Protein AF-A0A9E1IMD6-F1 (afdb_monomer)

pLDDT: mean 90.72, std 8.58, range [38.94, 98.5]

Sequence (283 aa):
MTMRHQCLLCGGSCDGVHVNLLNPDEKAQIKRLGKRLKVRRPVLNNALRQEHGRCVFLQPDNKCIIHSRLGVEAKPMVCHQYPLIGVQVNGERRWGIDPGCYATFETWRSGPSLEPPPSAFGLVRQLDDETKRLETMVLHLLRQPDMSMAKLVHGLTNTKLDEFCGSIKSRLGDFPLAEILGRPVSGKLLGRILEPLVHLLQSTNPLPTVLTLDPLLDAFALHATTNMIRLVLAPHLPPPHVALLMCMGTTMAAAIHDDPAQSGRLLSAWSRVVRLPVRRPHR

Radius of gyration: 19.16 Å; Cα contacts (8 Å, |Δi|>4): 416; chains: 1; bounding box: 49×42×49 Å

Solvent-accessible surface area (backbone atoms only — not comparable to full-atom values): 15982 Å² total; per-residue (Å²): 134,86,48,26,50,50,89,74,64,76,28,54,64,47,39,37,53,87,47,66,51,92,46,73,66,52,51,51,49,47,48,52,50,15,64,76,69,71,37,78,72,44,62,47,96,63,18,54,25,64,55,89,32,26,34,66,52,49,42,98,88,33,35,40,51,49,42,77,74,62,34,72,85,62,46,50,68,70,67,65,39,57,51,54,44,26,26,26,50,75,82,43,84,39,72,44,57,47,43,47,29,47,42,38,70,81,10,48,83,75,27,54,79,62,79,82,56,84,80,37,50,77,42,76,46,78,69,55,72,67,52,49,53,42,39,52,53,51,55,54,56,71,64,41,84,90,60,40,58,50,56,50,44,26,77,75,68,78,40,55,49,39,63,49,46,68,44,44,54,75,73,45,60,82,52,60,57,68,62,54,47,67,38,70,60,41,15,74,65,49,36,63,59,43,43,65,55,53,52,51,59,72,44,88,68,78,66,72,55,79,76,85,73,56,69,68,44,36,55,46,49,53,52,36,40,50,33,41,51,72,60,51,59,34,77,92,49,59,43,62,57,52,46,50,52,47,46,50,38,47,54,53,21,54,75,75,29,92,50,53,68,59,18,34,32,36,31,8,50,41,55,49,56,69,40,54,79,80,75,73,76,88,126

Mean predicted aligned error: 4.48 Å

Foldseek 3Di:
DFFFFDDPQQLQCQALDKQAADDPVLVVLQVVVCVVQVQPPLDDPRIGDDDLRGRSQQDPNSGRVQCVPVNPVSHRPSVVCPQWAWEQEVNDIDIHGQLLRLRCLVMRPPGDGDDHDPVRHPHYHYDDPVLVVLLVQLLVQLPDPPDWLQSSCCSLPVDGLLVLQQCLLVVCLPPVVVVVLPDSSLGPVLNVLCVLVVVVSPDPDRQPSDDDADPSLRVSLSRNLNCCSRSVLQVVDRSSVSSSQSSSLLSSLVSRDVDSSSSSSSSSSSSVVSNDDDDDPPD

Secondary structure (DSSP, 8-state):
---B------SGGGBS---B--SHHHHHHHHHHHHHHT-SS-EETTEE-EETTEETTB-TTS-BHHHHHH-GGGS-HHHHHTTEEEEEETTEEEEEE-TT-TTHHHHTTTSPB----GGGG-EEE---HHHHHHHHHHHHHHTSTT--HHHHHHHHHS--HHHHHHHHH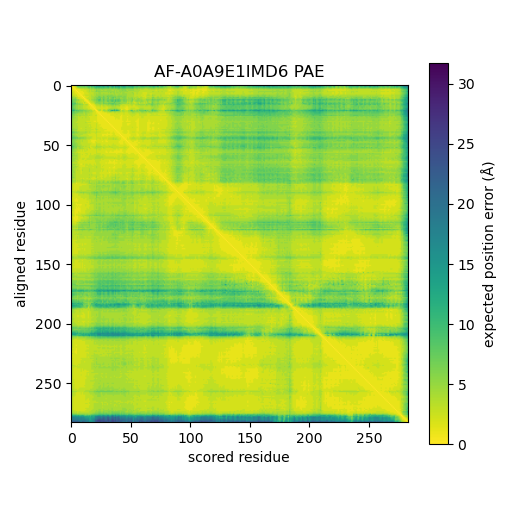HHHTT--HHHHHHSTTS-HHHHHHHHHHHHHHHSSSPPPSS-PPPHHHHHHHHHHHHHHHHTTSSTTS-HHHHHHHHHHHHHHHHHH-SSHHHHHHHHHHHHHHTTS-------

Structure (mmCIF, N/CA/C/O backbone):
data_AF-A0A9E1IMD6-F1
#
_entry.id   AF-A0A9E1IMD6-F1
#
loop_
_atom_site.group_PDB
_atom_site.id
_atom_site.type_symbol
_atom_site.label_atom_id
_atom_site.label_alt_id
_atom_site.label_comp_id
_atom_site.label_asym_id
_atom_site.label_entity_id
_atom_site.label_seq_id
_atom_site.pdbx_PDB_ins_code
_atom_site.Cartn_x
_atom_site.Cartn_y
_atom_site.Cartn_z
_atom_site.occupancy
_atom_site.B_iso_or_equiv
_atom_site.auth_seq_id
_atom_site.auth_comp_id
_atom_site.auth_asym_id
_atom_site.auth_atom_id
_atom_site.pdbx_PDB_model_num
ATOM 1 N N . MET A 1 1 ? -2.866 17.557 -5.985 1.00 64.12 1 MET A N 1
ATOM 2 C CA . MET A 1 1 ? -3.514 16.278 -6.342 1.00 64.12 1 MET A CA 1
ATOM 3 C C . MET A 1 1 ? -4.503 15.954 -5.242 1.00 64.12 1 MET A C 1
ATOM 5 O O . MET A 1 1 ? -4.093 15.899 -4.089 1.00 64.12 1 MET A O 1
ATOM 9 N N . THR A 1 2 ? -5.782 15.836 -5.576 1.00 83.50 2 THR A N 1
ATOM 10 C CA . THR A 1 2 ? -6.832 15.461 -4.623 1.00 83.50 2 THR A CA 1
ATOM 11 C C . THR A 1 2 ? -6.727 13.969 -4.330 1.00 83.50 2 THR A C 1
ATOM 13 O O . THR A 1 2 ? -6.689 13.173 -5.268 1.00 83.50 2 THR A O 1
ATOM 16 N N . MET A 1 3 ? -6.655 13.581 -3.059 1.00 91.56 3 MET A N 1
ATOM 17 C CA . MET A 1 3 ? -6.632 12.168 -2.676 1.00 91.56 3 MET A CA 1
ATOM 18 C C . MET A 1 3 ? -8.058 11.668 -2.513 1.00 91.56 3 MET A C 1
ATOM 20 O O . MET A 1 3 ? -8.872 12.315 -1.857 1.00 91.56 3 MET A O 1
ATOM 24 N N . ARG A 1 4 ? -8.356 10.512 -3.101 1.00 94.25 4 ARG A N 1
ATOM 25 C CA . ARG A 1 4 ? -9.693 9.923 -3.090 1.00 94.25 4 ARG A CA 1
ATOM 26 C C . ARG A 1 4 ? -9.638 8.507 -2.559 1.00 94.25 4 ARG A C 1
ATOM 28 O O . ARG A 1 4 ? -8.720 7.765 -2.900 1.00 94.25 4 ARG A O 1
ATOM 35 N N . HIS A 1 5 ? -10.598 8.137 -1.720 1.00 94.50 5 HIS A N 1
ATOM 36 C CA . HIS A 1 5 ? -10.708 6.766 -1.232 1.00 94.50 5 HIS A CA 1
ATOM 37 C C . HIS A 1 5 ? -12.068 6.493 -0.587 1.00 94.50 5 HIS A C 1
ATOM 39 O O . HIS A 1 5 ? -12.634 7.359 0.074 1.00 94.50 5 HIS A O 1
ATOM 45 N N . GLN A 1 6 ? -12.549 5.254 -0.705 1.00 92.50 6 GLN A N 1
ATOM 46 C CA . GLN A 1 6 ? -13.704 4.752 0.035 1.00 92.50 6 GLN A CA 1
ATOM 47 C C . GLN A 1 6 ? -13.415 3.355 0.593 1.00 92.50 6 GLN A C 1
ATOM 49 O O . GLN A 1 6 ? -12.898 2.480 -0.100 1.00 92.50 6 GLN A O 1
ATOM 54 N N . CYS A 1 7 ? -13.793 3.109 1.847 1.00 91.50 7 CYS A N 1
ATOM 55 C CA . CYS A 1 7 ? -13.706 1.767 2.412 1.00 91.50 7 CYS A CA 1
ATOM 56 C C . CYS A 1 7 ? -14.791 0.865 1.803 1.00 91.50 7 CYS A C 1
ATOM 58 O O . CYS A 1 7 ? -15.970 1.042 2.095 1.00 91.50 7 CYS A O 1
ATOM 60 N N . LEU A 1 8 ? -14.387 -0.153 1.039 1.00 91.94 8 LEU A N 1
ATOM 61 C CA . LEU A 1 8 ? -15.296 -1.113 0.389 1.00 91.94 8 LEU A CA 1
ATOM 62 C C . LEU A 1 8 ? -15.620 -2.357 1.238 1.00 91.94 8 LEU A C 1
ATOM 64 O O . LEU A 1 8 ? -16.070 -3.372 0.718 1.00 91.94 8 LEU A O 1
ATOM 68 N N . LEU A 1 9 ? -15.342 -2.324 2.548 1.00 91.00 9 LEU A N 1
ATOM 69 C CA . LEU A 1 9 ? -15.580 -3.454 3.464 1.00 91.00 9 LEU A CA 1
ATOM 70 C C . LEU A 1 9 ? -14.881 -4.774 3.043 1.00 91.00 9 LEU A C 1
ATOM 72 O O . LEU A 1 9 ? -15.297 -5.858 3.436 1.00 91.00 9 LEU A O 1
ATOM 76 N N . CYS A 1 10 ? -13.772 -4.700 2.299 1.00 88.56 10 CYS A N 1
ATOM 77 C CA . CYS A 1 10 ? -13.068 -5.884 1.786 1.00 88.56 10 CYS A CA 1
ATOM 78 C C . CYS A 1 10 ? -12.295 -6.690 2.849 1.00 88.56 10 CYS A C 1
ATOM 80 O O . CYS A 1 10 ? -11.842 -7.799 2.577 1.00 88.56 10 CYS A O 1
ATOM 82 N N . GLY A 1 11 ? -12.079 -6.125 4.042 1.00 84.88 11 GLY A N 1
ATOM 83 C CA . GLY A 1 11 ? -11.384 -6.794 5.148 1.00 84.88 11 GLY A CA 1
ATOM 84 C C . GLY A 1 11 ? -9.861 -6.770 5.109 1.00 84.88 11 GLY A C 1
ATOM 85 O O . GLY A 1 11 ? -9.238 -6.928 6.156 1.00 84.88 11 GLY A O 1
ATOM 86 N N . GLY A 1 12 ? -9.260 -6.514 3.943 1.00 83.25 12 GLY A N 1
ATOM 87 C CA . GLY A 1 12 ? -7.805 -6.514 3.738 1.00 83.25 12 GLY A CA 1
ATOM 88 C C . GLY A 1 12 ? -7.033 -5.641 4.716 1.00 83.25 12 GLY A C 1
ATOM 89 O O . GLY A 1 12 ? -6.074 -6.070 5.350 1.00 83.25 12 GLY A O 1
ATOM 90 N N . SER A 1 13 ? -7.519 -4.421 4.887 1.00 78.50 13 SER A N 1
ATOM 91 C CA . SER A 1 13 ? -6.946 -3.400 5.762 1.00 78.50 13 SER A CA 1
ATOM 92 C C . SER A 1 13 ? -7.096 -3.687 7.254 1.00 78.50 13 SER A C 1
ATOM 94 O O . SER A 1 13 ? -6.438 -3.060 8.076 1.00 78.50 13 SER A O 1
ATOM 96 N N . CYS A 1 14 ? -7.992 -4.605 7.617 1.00 80.31 14 CYS A N 1
ATOM 97 C CA . CYS A 1 14 ? -8.254 -4.991 9.001 1.00 80.31 14 CYS A CA 1
ATOM 98 C C . CYS A 1 14 ? -7.495 -6.265 9.411 1.00 80.31 14 CYS A C 1
ATOM 100 O O . CYS A 1 14 ? -7.582 -6.677 10.571 1.00 80.31 14 CYS A O 1
ATOM 102 N N . ASP A 1 15 ? -6.777 -6.890 8.474 1.00 83.44 15 ASP A N 1
ATOM 103 C CA . ASP A 1 15 ? -5.992 -8.102 8.687 1.00 83.44 15 ASP A CA 1
ATOM 104 C C . ASP A 1 15 ? -4.495 -7.773 8.777 1.00 83.44 15 ASP A C 1
ATOM 106 O O . ASP A 1 15 ? -3.938 -7.122 7.888 1.00 83.44 15 ASP A O 1
ATOM 110 N N . GLY A 1 16 ? -3.841 -8.182 9.867 1.00 76.06 16 GLY A N 1
ATOM 111 C CA . GLY A 1 16 ? -2.417 -7.925 10.109 1.00 76.06 16 GLY A CA 1
ATOM 112 C C . GLY A 1 16 ? -2.057 -6.464 10.419 1.00 76.06 16 GLY A C 1
ATOM 113 O O . GLY A 1 16 ? -0.899 -6.084 10.268 1.00 76.06 16 GLY A O 1
ATOM 114 N N . VAL A 1 17 ? -3.020 -5.618 10.815 1.00 78.88 17 VAL A N 1
ATOM 115 C CA . VAL A 1 17 ? -2.772 -4.204 11.177 1.00 78.88 17 VAL A CA 1
ATOM 116 C C . VAL A 1 17 ? -3.091 -3.954 12.646 1.00 78.88 17 VAL A C 1
ATOM 118 O O . VAL A 1 17 ? -4.209 -4.205 13.104 1.00 78.88 17 VAL A O 1
ATOM 121 N N . HIS A 1 18 ? -2.104 -3.451 13.390 1.00 83.25 18 HIS A N 1
ATOM 122 C CA . HIS A 1 18 ? -2.271 -3.058 14.786 1.00 83.25 18 HIS A CA 1
ATOM 123 C C . HIS A 1 18 ? -2.826 -1.632 14.869 1.00 83.25 18 HIS A C 1
ATOM 125 O O . HIS A 1 18 ? -2.188 -0.687 14.410 1.00 83.25 18 HIS A O 1
ATOM 131 N N . VAL A 1 19 ? -4.025 -1.479 15.432 1.00 85.88 19 VAL A N 1
ATOM 132 C CA . VAL A 1 19 ? -4.737 -0.195 15.485 1.00 85.88 19 VAL A CA 1
ATOM 133 C C . VAL A 1 19 ? -4.663 0.364 16.900 1.00 85.88 19 VAL A C 1
ATOM 135 O O . VAL A 1 19 ? -5.406 -0.076 17.780 1.00 85.88 19 VAL A O 1
ATOM 138 N N . ASN A 1 20 ? -3.777 1.335 17.110 1.00 86.94 20 ASN A N 1
ATOM 139 C CA . ASN A 1 20 ? -3.677 2.074 18.367 1.00 86.94 20 ASN A CA 1
ATOM 140 C C . ASN A 1 20 ? -4.860 3.035 18.506 1.00 86.94 20 ASN A C 1
ATOM 142 O O . ASN A 1 20 ? -5.191 3.747 17.567 1.00 86.94 20 ASN A O 1
ATOM 146 N N . LEU A 1 21 ? -5.494 3.063 19.674 1.00 84.38 21 LEU A N 1
ATOM 147 C CA . LEU A 1 21 ? -6.575 3.996 19.980 1.00 84.38 21 LEU A CA 1
ATOM 148 C C . LEU A 1 21 ? -5.961 5.309 20.459 1.00 84.38 21 LEU A C 1
ATOM 150 O O . LEU A 1 21 ? -5.084 5.304 21.323 1.00 84.38 21 LEU A O 1
ATOM 154 N N . LEU A 1 22 ? -6.415 6.422 19.893 1.00 78.19 22 LEU A N 1
ATOM 155 C CA . LEU A 1 22 ? -5.742 7.711 20.018 1.00 78.19 22 LEU A CA 1
ATOM 156 C C . LEU A 1 22 ? -6.055 8.404 21.344 1.00 78.19 22 LEU A C 1
ATOM 158 O O . LEU A 1 22 ? -5.250 9.196 21.827 1.00 78.19 22 LEU A O 1
ATOM 162 N N . ASN A 1 23 ? -7.223 8.134 21.933 1.00 86.88 23 ASN A N 1
ATOM 163 C CA . ASN A 1 23 ? -7.671 8.817 23.143 1.00 86.88 23 ASN A CA 1
ATOM 164 C C . ASN A 1 23 ? -8.641 7.966 24.002 1.00 86.88 23 ASN A C 1
ATOM 166 O O . ASN A 1 23 ? -9.125 6.909 23.569 1.00 86.88 23 ASN A O 1
ATOM 170 N N . PRO A 1 24 ? -8.926 8.393 25.251 1.00 90.88 24 PRO A N 1
ATOM 171 C CA . PRO A 1 24 ? -9.859 7.700 26.142 1.00 90.88 24 PRO A CA 1
ATOM 172 C C . PRO A 1 24 ? -11.289 7.573 25.598 1.00 90.88 24 PRO A C 1
ATOM 174 O O . PRO A 1 24 ? -11.947 6.563 25.869 1.00 90.88 24 PRO A O 1
ATOM 177 N N . ASP A 1 25 ? -11.756 8.537 24.803 1.00 91.06 25 ASP A N 1
ATOM 178 C CA . ASP A 1 25 ? -13.115 8.545 24.254 1.00 91.06 25 ASP A CA 1
ATOM 179 C C . ASP A 1 25 ? -13.305 7.475 23.180 1.00 91.06 25 ASP A C 1
ATOM 181 O O . ASP A 1 25 ? -14.282 6.722 23.225 1.00 91.06 25 ASP A O 1
ATOM 185 N N . GLU A 1 26 ? -12.335 7.308 22.280 1.00 90.25 26 GLU A N 1
ATOM 186 C CA . GLU A 1 26 ? -12.303 6.201 21.322 1.00 90.25 26 GLU A CA 1
ATOM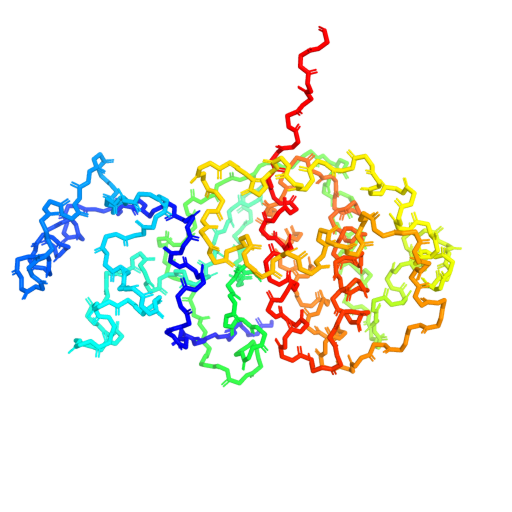 187 C C . GLU A 1 26 ? -12.263 4.854 22.044 1.00 90.25 26 GLU A C 1
ATOM 189 O O . GLU A 1 26 ? -12.976 3.913 21.685 1.00 90.25 26 GLU A O 1
ATOM 194 N N . LYS A 1 27 ? -11.477 4.752 23.122 1.00 93.44 27 LYS A N 1
ATOM 195 C CA . LYS A 1 27 ? -11.435 3.546 23.957 1.00 93.44 27 LYS A CA 1
ATOM 196 C C . LYS A 1 27 ? -12.793 3.251 24.587 1.00 93.44 27 LYS A C 1
ATOM 198 O O . LYS A 1 27 ? -13.211 2.090 24.623 1.00 93.44 27 LYS A O 1
ATOM 203 N N . ALA A 1 28 ? -13.500 4.271 25.064 1.00 94.19 28 ALA A N 1
ATOM 204 C CA . ALA A 1 28 ? -14.851 4.127 25.588 1.00 94.19 28 ALA A CA 1
ATOM 205 C C . ALA A 1 28 ? -15.851 3.736 24.483 1.00 94.19 28 ALA A C 1
ATOM 207 O O . ALA A 1 28 ? -16.649 2.816 24.686 1.00 94.19 28 ALA A O 1
ATOM 208 N N . GLN A 1 29 ? -15.770 4.353 23.299 1.00 94.62 29 GLN A N 1
ATOM 209 C CA . GLN A 1 29 ? -16.586 4.015 22.129 1.00 94.62 29 GLN A CA 1
ATOM 210 C C . GLN A 1 29 ? -16.398 2.551 21.728 1.00 94.62 29 GLN A C 1
ATOM 212 O O . GLN A 1 29 ? -17.380 1.820 21.609 1.00 94.62 29 GLN A O 1
ATOM 217 N N . ILE A 1 30 ? -15.155 2.082 21.607 1.00 95.44 30 ILE A N 1
ATOM 218 C CA . ILE A 1 30 ? -14.858 0.691 21.258 1.00 95.44 30 ILE A CA 1
ATOM 219 C C . ILE A 1 30 ? -15.376 -0.289 22.312 1.00 95.44 30 ILE A C 1
ATOM 221 O O . ILE A 1 30 ? -15.917 -1.337 21.957 1.00 95.44 30 ILE A O 1
ATOM 225 N N . LYS A 1 31 ? -15.277 0.035 23.607 1.00 96.00 31 LYS A N 1
ATOM 226 C CA . LYS A 1 31 ? -15.874 -0.796 24.668 1.00 96.00 31 LYS A CA 1
ATOM 227 C C . LYS A 1 31 ? -17.401 -0.878 24.536 1.00 96.00 31 LYS A C 1
ATOM 229 O O . LYS A 1 31 ? -17.954 -1.972 24.663 1.00 96.00 31 LYS A O 1
ATOM 234 N N . ARG A 1 32 ? -18.080 0.240 24.238 1.00 96.50 32 ARG A N 1
ATOM 235 C CA . ARG A 1 32 ? -19.536 0.269 23.987 1.00 96.50 32 ARG A CA 1
ATOM 236 C C . ARG A 1 32 ? -19.912 -0.565 22.762 1.00 96.50 32 ARG A C 1
ATOM 238 O O . ARG A 1 32 ? -20.826 -1.385 22.845 1.00 96.50 32 ARG A O 1
ATOM 245 N N . LEU A 1 33 ? -19.176 -0.411 21.660 1.00 96.50 33 LEU A N 1
ATOM 246 C CA . LEU A 1 33 ? -19.351 -1.205 20.442 1.00 96.50 33 LEU A CA 1
ATOM 247 C C . LEU A 1 33 ? -19.146 -2.696 20.715 1.00 96.50 33 LEU A C 1
ATOM 249 O O . LEU A 1 33 ? -19.973 -3.505 20.307 1.00 96.50 33 LEU A O 1
ATOM 253 N N . GLY A 1 34 ? -18.111 -3.062 21.473 1.00 96.75 34 GLY A N 1
ATOM 254 C CA . GLY A 1 34 ? -17.875 -4.447 21.872 1.00 96.75 34 GLY A CA 1
ATOM 255 C C . GLY A 1 34 ? -19.031 -5.035 22.677 1.00 96.75 34 GLY A C 1
ATOM 256 O O . GLY A 1 34 ? -19.482 -6.133 22.365 1.00 96.75 34 GLY A O 1
ATOM 257 N N . LYS A 1 35 ? -19.593 -4.288 23.640 1.00 97.31 35 LYS A N 1
ATOM 258 C CA . LYS A 1 35 ? -20.796 -4.715 24.378 1.00 97.31 35 LYS A CA 1
ATOM 259 C C . LYS A 1 35 ? -21.988 -4.921 23.434 1.00 97.31 35 LYS A C 1
ATOM 261 O O . LYS A 1 35 ? -22.621 -5.973 23.486 1.00 97.31 35 LYS A O 1
ATOM 266 N N . ARG A 1 36 ? -22.263 -3.957 22.546 1.00 97.50 36 ARG A N 1
ATOM 267 C CA . ARG A 1 36 ? -23.374 -4.012 21.574 1.00 97.50 36 ARG A CA 1
ATOM 268 C C . ARG A 1 36 ? -23.244 -5.186 20.598 1.00 97.50 36 ARG A C 1
ATOM 270 O O . ARG A 1 36 ? -24.236 -5.821 20.262 1.00 97.50 36 ARG A O 1
ATOM 277 N N . LEU A 1 37 ? -22.023 -5.477 20.158 1.00 97.06 37 LEU A N 1
ATOM 278 C CA . LEU A 1 37 ? -21.717 -6.482 19.137 1.00 97.06 37 LEU A CA 1
ATOM 279 C C . LEU A 1 37 ? -21.295 -7.833 19.731 1.00 97.06 37 LEU A C 1
ATOM 281 O O . LEU A 1 37 ? -20.933 -8.738 18.986 1.00 97.06 37 LEU A O 1
ATOM 285 N N . LYS A 1 38 ? -21.355 -7.976 21.063 1.00 97.19 38 LYS A N 1
ATOM 286 C CA . LYS A 1 38 ? -20.945 -9.175 21.812 1.00 97.19 38 LYS A CA 1
ATOM 287 C C . LYS A 1 38 ? -19.472 -9.573 21.585 1.00 97.19 38 LYS A C 1
ATOM 289 O O . LYS A 1 38 ? -19.113 -10.738 21.726 1.00 97.19 38 LYS A O 1
ATOM 294 N N . VAL A 1 39 ? -18.603 -8.600 21.300 1.00 96.44 39 VAL A N 1
ATOM 295 C CA . VAL A 1 39 ? -17.146 -8.783 21.195 1.00 96.44 39 VAL A CA 1
ATOM 296 C C . VAL A 1 39 ? -16.517 -8.584 22.572 1.00 96.44 39 VAL A C 1
ATOM 298 O O . VAL A 1 39 ? -16.522 -7.484 23.132 1.00 96.44 39 VAL A O 1
ATOM 301 N N . ARG A 1 40 ? -15.967 -9.660 23.143 1.00 96.12 40 ARG A N 1
ATOM 302 C CA . ARG A 1 40 ? -15.354 -9.636 24.480 1.00 96.12 40 ARG A CA 1
ATOM 303 C C . ARG A 1 40 ? -14.011 -8.905 24.458 1.00 96.12 40 ARG A C 1
ATOM 305 O O . ARG A 1 40 ? -13.194 -9.123 23.566 1.00 96.12 40 ARG A O 1
ATOM 312 N N . ARG A 1 41 ? -13.771 -8.071 25.480 1.00 95.31 41 ARG A N 1
ATOM 313 C CA . ARG A 1 41 ? -12.503 -7.347 25.721 1.00 95.31 41 ARG A CA 1
ATOM 314 C C . ARG A 1 41 ? -11.925 -6.715 24.436 1.00 95.31 41 ARG A C 1
ATOM 316 O O . ARG A 1 41 ? -10.809 -7.049 24.061 1.00 95.31 41 ARG A O 1
ATOM 323 N N . PRO A 1 42 ? -12.646 -5.826 23.731 1.00 95.81 42 PRO A N 1
ATOM 324 C CA . PRO A 1 42 ? -12.235 -5.358 22.401 1.00 95.81 42 PRO A CA 1
ATOM 325 C C . PRO A 1 42 ? -10.961 -4.492 22.392 1.00 95.81 42 PRO A C 1
ATOM 327 O O . PRO A 1 42 ? -10.436 -4.183 21.327 1.00 95.81 42 PRO A O 1
ATOM 330 N N . VAL A 1 43 ? -10.461 -4.105 23.569 1.00 95.56 43 VAL A N 1
ATOM 331 C CA . VAL A 1 43 ? -9.264 -3.277 23.750 1.00 95.56 43 VAL A CA 1
ATOM 332 C C . VAL A 1 43 ? -8.233 -4.029 24.585 1.00 95.56 43 VAL A C 1
ATOM 334 O O . VAL A 1 43 ? -8.577 -4.575 25.637 1.00 95.56 43 VAL A O 1
ATOM 337 N N . LEU A 1 44 ? -6.972 -3.988 24.157 1.00 93.81 44 LEU A N 1
ATOM 338 C CA . LEU A 1 44 ? -5.806 -4.475 24.897 1.00 93.81 44 LEU A CA 1
ATOM 339 C C . LEU A 1 44 ? -4.656 -3.473 24.714 1.00 93.81 44 LEU A C 1
ATOM 341 O O . LEU A 1 44 ? -4.405 -3.056 23.593 1.00 93.81 44 LEU A O 1
ATOM 345 N N . ASN A 1 45 ? -3.985 -3.062 25.797 1.00 90.81 45 ASN A N 1
ATOM 346 C CA . ASN A 1 45 ? -2.815 -2.162 25.763 1.00 90.81 45 ASN A CA 1
ATOM 347 C C . ASN A 1 45 ? -3.001 -0.886 24.912 1.00 90.81 45 ASN A C 1
ATOM 349 O O . ASN A 1 45 ? -2.133 -0.519 24.134 1.00 90.81 45 ASN A O 1
ATOM 353 N N . ASN A 1 46 ? -4.150 -0.213 25.056 1.00 89.94 46 ASN A N 1
ATOM 354 C CA . ASN A 1 46 ? -4.526 0.980 24.275 1.00 89.94 46 ASN A CA 1
ATOM 355 C C . ASN A 1 46 ? -4.634 0.761 22.754 1.00 89.94 46 ASN A C 1
ATOM 357 O O . ASN A 1 46 ? -4.661 1.725 22.003 1.00 89.94 46 ASN A O 1
ATOM 361 N N . ALA A 1 47 ? -4.803 -0.479 22.304 1.00 91.50 47 ALA A N 1
ATOM 362 C CA . ALA A 1 47 ? -5.068 -0.820 20.914 1.00 91.50 47 ALA A CA 1
ATOM 363 C C . ALA A 1 47 ? -6.331 -1.676 20.774 1.00 91.50 47 ALA A C 1
ATOM 365 O O . ALA A 1 47 ? -6.809 -2.288 21.741 1.00 91.50 47 ALA A O 1
ATOM 366 N N . LEU A 1 48 ? -6.873 -1.748 19.556 1.00 91.81 48 LEU A N 1
ATOM 367 C CA . LEU A 1 48 ? -7.837 -2.787 19.209 1.00 91.81 48 LEU A CA 1
ATOM 368 C C . LEU A 1 48 ? -7.185 -4.147 19.418 1.00 91.81 48 LEU A C 1
ATOM 370 O O . LEU A 1 48 ? -6.122 -4.442 18.869 1.00 91.81 48 LEU A O 1
ATOM 374 N N . ARG A 1 49 ? -7.841 -4.988 20.217 1.00 93.19 49 ARG A N 1
ATOM 375 C CA . ARG A 1 49 ? -7.362 -6.344 20.449 1.00 93.19 49 ARG A CA 1
ATOM 376 C C . ARG A 1 49 ? -7.356 -7.109 19.125 1.00 93.19 49 ARG A C 1
ATOM 378 O O . ARG A 1 49 ? -8.238 -6.934 18.281 1.00 93.19 49 ARG A O 1
ATOM 385 N N . GLN A 1 50 ? -6.363 -7.973 18.971 1.00 90.31 50 GLN A N 1
ATOM 386 C CA . GLN A 1 50 ? -6.286 -8.915 17.866 1.00 90.31 50 GLN A CA 1
ATOM 387 C C . GLN A 1 50 ? -6.438 -10.353 18.372 1.00 90.31 50 GLN A C 1
ATOM 389 O O . GLN A 1 50 ? -6.059 -10.666 19.501 1.00 90.31 50 GLN A O 1
ATOM 394 N N . GLU A 1 51 ? -6.982 -11.221 17.526 1.00 87.56 51 GLU A N 1
ATOM 395 C CA . GLU A 1 51 ? -6.992 -12.676 17.683 1.00 87.56 51 GLU A CA 1
ATOM 396 C C . GLU A 1 51 ? -6.387 -13.289 16.423 1.00 87.56 51 GLU A C 1
ATOM 398 O O . GLU A 1 51 ? -6.861 -13.031 15.318 1.00 87.56 51 GLU A O 1
ATOM 403 N N . HIS A 1 52 ? -5.314 -14.070 16.575 1.00 83.44 52 HIS A N 1
ATOM 404 C CA . HIS A 1 52 ? -4.610 -14.708 15.453 1.00 83.44 52 HIS A CA 1
ATOM 405 C C . HIS A 1 52 ? -4.233 -13.724 14.322 1.00 83.44 52 HIS A C 1
ATOM 407 O O . HIS A 1 52 ? -4.444 -14.014 13.145 1.00 83.44 52 HIS A O 1
ATOM 413 N N . GLY A 1 53 ? -3.742 -12.531 14.683 1.00 80.25 53 GLY A N 1
ATOM 414 C CA . GLY A 1 53 ? -3.350 -11.478 13.733 1.00 80.25 53 GLY A CA 1
ATOM 415 C C . GLY A 1 53 ? -4.512 -10.680 13.120 1.00 80.25 53 GLY A C 1
ATOM 416 O O . GLY A 1 53 ? -4.279 -9.767 12.331 1.00 80.25 53 GLY A O 1
ATOM 417 N N . ARG A 1 54 ? -5.764 -10.976 13.495 1.00 86.81 54 ARG A N 1
ATOM 418 C CA . ARG A 1 54 ? -6.973 -10.328 12.963 1.00 86.81 54 ARG A CA 1
ATOM 419 C C . ARG A 1 54 ? -7.585 -9.401 13.999 1.00 86.81 54 ARG A C 1
ATOM 421 O O . ARG A 1 54 ? -7.623 -9.736 15.180 1.00 86.81 54 ARG A O 1
ATOM 428 N N . CYS A 1 55 ? -8.114 -8.254 13.575 1.00 90.69 55 CYS A N 1
ATOM 429 C CA . CYS A 1 55 ? -8.919 -7.412 14.460 1.00 90.69 55 CYS A CA 1
ATOM 430 C C . CYS A 1 55 ? -10.109 -8.211 15.026 1.00 90.69 55 CYS A C 1
ATOM 432 O O . CYS A 1 55 ? -10.795 -8.904 14.283 1.00 90.69 55 CYS A O 1
ATOM 434 N N . VAL A 1 56 ? -10.409 -8.071 16.319 1.00 92.75 56 VAL A N 1
ATOM 435 C CA . VAL A 1 56 ? -11.536 -8.765 16.989 1.00 92.75 56 VAL A CA 1
ATOM 436 C C . VAL A 1 56 ? -12.926 -8.401 16.459 1.00 92.75 56 VAL A C 1
ATOM 438 O O . VAL A 1 56 ? -13.908 -9.061 16.787 1.00 92.75 56 VAL A O 1
ATOM 441 N N . PHE A 1 57 ? -13.028 -7.347 15.651 1.00 94.31 57 PHE A N 1
ATOM 442 C CA . PHE A 1 57 ? -14.254 -6.984 14.940 1.00 94.31 57 PHE A CA 1
ATOM 443 C C . PHE A 1 57 ? -14.333 -7.600 13.533 1.00 94.31 57 PHE A C 1
ATOM 445 O O . PHE A 1 57 ? -15.325 -7.388 12.841 1.00 94.31 57 PHE A O 1
ATOM 452 N N . LEU A 1 58 ? -13.317 -8.341 13.084 1.00 92.94 58 LEU A N 1
ATOM 453 C CA . LEU A 1 58 ? -13.287 -8.979 11.770 1.00 92.94 58 LEU A CA 1
ATOM 454 C C . LEU A 1 58 ? -13.986 -10.345 11.820 1.00 92.94 58 LEU A C 1
ATOM 456 O O . LEU A 1 58 ? -13.571 -11.247 12.544 1.00 92.94 58 LEU A O 1
ATOM 460 N N . GLN A 1 59 ? -15.048 -10.506 11.037 1.00 92.75 59 GLN A N 1
ATOM 461 C CA . GLN A 1 59 ? -15.844 -11.732 10.969 1.00 92.75 59 GLN A CA 1
ATOM 462 C C . GLN A 1 59 ? -15.145 -12.824 10.129 1.00 92.75 59 GLN A C 1
ATOM 464 O O . GLN A 1 59 ? -14.158 -12.541 9.438 1.00 92.75 59 GLN A O 1
ATOM 469 N N . PRO A 1 60 ? -15.606 -14.092 10.160 1.00 91.25 60 PRO A N 1
ATOM 470 C CA . PRO A 1 60 ? -15.028 -15.169 9.345 1.00 91.25 60 PRO A CA 1
ATOM 471 C C . PRO A 1 60 ? -14.976 -14.867 7.838 1.00 91.25 60 PRO A C 1
ATOM 473 O O . PRO A 1 60 ? -14.006 -15.232 7.180 1.00 91.25 60 PRO A O 1
ATOM 476 N N . ASP A 1 61 ? -15.945 -14.112 7.319 1.00 91.25 61 ASP A N 1
ATOM 477 C CA . ASP A 1 61 ? -16.013 -13.645 5.925 1.00 91.25 61 ASP A CA 1
ATOM 478 C C . ASP A 1 61 ? -15.096 -12.440 5.617 1.00 91.25 61 ASP A C 1
ATOM 480 O O . ASP A 1 61 ? -15.121 -11.899 4.517 1.00 91.25 61 ASP A O 1
ATOM 484 N N . ASN A 1 62 ? -14.258 -12.027 6.574 1.00 89.31 62 ASN A N 1
ATOM 485 C CA . ASN A 1 62 ? -13.390 -10.847 6.521 1.00 89.31 62 ASN A CA 1
ATOM 486 C C . ASN A 1 62 ? -14.132 -9.503 6.491 1.00 89.31 62 ASN A C 1
ATOM 488 O O . ASN A 1 62 ? -13.511 -8.476 6.246 1.00 89.31 62 ASN A O 1
ATOM 492 N N . LYS A 1 63 ? -15.423 -9.445 6.823 1.00 91.88 63 LYS A N 1
ATOM 493 C CA . LYS A 1 63 ? -16.116 -8.160 6.976 1.00 91.88 63 LYS A CA 1
ATOM 494 C C . LYS A 1 63 ? -15.979 -7.643 8.405 1.00 91.88 63 LYS A C 1
ATOM 496 O O . LYS A 1 63 ? -16.042 -8.394 9.376 1.00 91.88 63 LYS A O 1
ATOM 501 N N . CYS A 1 64 ? -15.758 -6.340 8.557 1.00 92.50 64 CYS A N 1
ATOM 502 C CA . CYS A 1 64 ? -15.768 -5.698 9.870 1.00 92.50 64 CYS A CA 1
ATOM 503 C C . CYS A 1 64 ? -17.210 -5.611 10.381 1.00 92.50 64 CYS A C 1
ATOM 505 O O . CYS A 1 64 ? -18.033 -4.942 9.759 1.00 92.50 64 CYS A O 1
ATOM 507 N N . ILE A 1 65 ? -17.504 -6.228 11.527 1.00 95.31 65 ILE A N 1
ATOM 508 C CA . ILE A 1 65 ? -18.856 -6.309 12.094 1.00 95.31 65 ILE A CA 1
ATOM 509 C C . ILE A 1 65 ? -19.429 -4.940 12.491 1.00 95.31 65 ILE A C 1
ATOM 511 O O . ILE A 1 65 ? -20.643 -4.754 12.475 1.00 95.31 65 ILE A O 1
ATOM 515 N N . ILE A 1 66 ? -18.568 -3.967 12.822 1.00 94.69 66 ILE A N 1
ATOM 516 C CA . ILE A 1 66 ? -18.999 -2.582 13.063 1.00 94.69 66 ILE A CA 1
ATOM 517 C C . ILE A 1 66 ? -19.572 -2.006 11.768 1.00 94.69 66 ILE A C 1
ATOM 519 O O . ILE A 1 66 ? -20.711 -1.560 11.752 1.00 94.69 66 ILE A O 1
ATOM 523 N N . HIS A 1 67 ? -18.815 -2.088 10.673 1.00 92.75 67 HIS A N 1
ATOM 524 C CA . HIS A 1 67 ? -19.242 -1.557 9.381 1.00 92.75 67 HIS A CA 1
ATOM 525 C C . HIS A 1 67 ? -20.456 -2.330 8.842 1.00 92.75 67 HIS A C 1
ATOM 527 O O . HIS A 1 67 ? -21.457 -1.722 8.482 1.00 92.75 67 HIS A O 1
ATOM 533 N N . SER A 1 68 ? -20.405 -3.665 8.838 1.00 94.56 68 SER A N 1
ATOM 534 C CA . SER A 1 68 ? -21.448 -4.493 8.221 1.00 94.56 68 SER A CA 1
ATOM 535 C C . SER A 1 68 ? -22.807 -4.395 8.918 1.00 94.56 68 SER A C 1
ATOM 537 O O . SER A 1 68 ? -23.828 -4.514 8.250 1.00 94.56 68 SER A O 1
ATOM 539 N N . ARG A 1 69 ? -22.843 -4.182 10.244 1.00 95.56 69 ARG A N 1
ATOM 540 C CA . ARG A 1 69 ? -24.102 -4.118 11.011 1.00 95.56 69 ARG A CA 1
ATOM 541 C C . ARG A 1 69 ? -24.537 -2.715 11.407 1.00 95.56 69 ARG A C 1
ATOM 543 O O . ARG A 1 69 ? -25.725 -2.505 11.621 1.00 95.56 69 ARG A O 1
ATOM 550 N N . LEU A 1 70 ? -23.593 -1.798 11.607 1.00 95.19 70 LEU A N 1
ATOM 551 C CA . LEU A 1 70 ? -23.860 -0.468 12.165 1.00 95.19 70 LEU A CA 1
ATOM 552 C C . LEU A 1 70 ? -23.540 0.668 11.181 1.00 95.19 70 LEU A C 1
ATOM 554 O O . LEU A 1 70 ? -23.780 1.824 11.514 1.00 95.19 70 LEU A O 1
ATOM 558 N N . GLY A 1 71 ? -23.018 0.349 9.992 1.00 92.19 71 GLY A N 1
ATOM 559 C CA . GLY A 1 71 ? -22.616 1.324 8.981 1.00 92.19 71 GLY A CA 1
ATOM 560 C C . GLY A 1 71 ? -21.202 1.871 9.190 1.00 92.19 71 GLY A C 1
ATOM 561 O O . GLY A 1 71 ? -20.573 1.673 10.234 1.00 92.19 71 GLY A O 1
ATOM 562 N N . VAL A 1 72 ? -20.682 2.550 8.163 1.00 89.19 72 VAL A N 1
ATOM 563 C CA . VAL A 1 72 ? -19.327 3.125 8.180 1.00 89.19 72 VAL A CA 1
ATOM 564 C C . VAL A 1 72 ? -19.161 4.152 9.302 1.00 89.19 72 VAL A C 1
ATOM 566 O O . VAL A 1 72 ? -18.140 4.116 9.977 1.00 89.19 72 VAL A O 1
ATOM 569 N N . GLU A 1 73 ? -20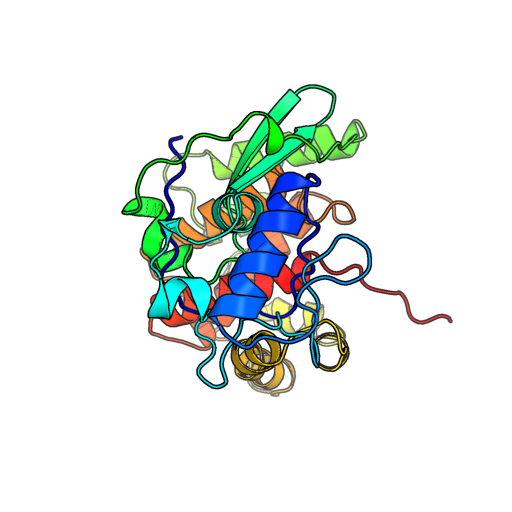.192 4.957 9.577 1.00 90.69 73 GLU A N 1
ATOM 570 C CA . GLU A 1 73 ? -20.198 6.026 10.593 1.00 90.69 73 GLU A CA 1
ATOM 571 C C . GLU A 1 73 ? -20.046 5.529 12.035 1.00 90.69 73 GLU A C 1
ATOM 573 O O . GLU A 1 73 ? -19.680 6.277 12.937 1.00 90.69 73 GLU A O 1
ATOM 578 N N . ALA A 1 74 ? -20.328 4.248 12.286 1.00 92.62 74 ALA A N 1
ATOM 579 C CA . ALA A 1 74 ? -20.165 3.667 13.613 1.00 92.62 74 ALA A CA 1
ATOM 580 C C . ALA A 1 74 ? -18.705 3.311 13.938 1.00 92.62 74 ALA A C 1
ATOM 582 O O . ALA A 1 74 ? -18.406 2.944 15.082 1.00 92.62 74 ALA A O 1
ATOM 583 N N . L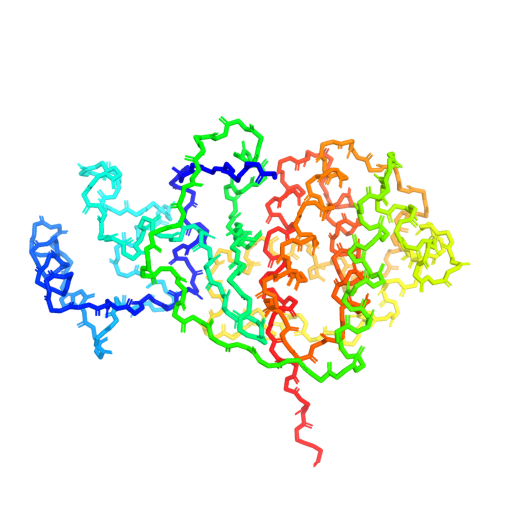YS A 1 75 ? -17.802 3.352 12.950 1.00 90.19 75 LYS A N 1
ATOM 584 C CA . LYS A 1 75 ? -16.387 3.033 13.150 1.00 90.19 75 LYS A CA 1
ATOM 585 C C . LYS A 1 75 ? -15.723 4.106 14.033 1.00 90.19 75 LYS A C 1
ATOM 587 O O . LYS A 1 75 ? -16.123 5.264 14.027 1.00 90.19 75 LYS A O 1
ATOM 592 N N . PRO A 1 76 ? -14.714 3.743 14.845 1.00 87.38 76 PRO A N 1
ATOM 593 C CA . PRO A 1 76 ? -13.937 4.744 15.575 1.00 87.38 76 PRO A CA 1
ATOM 594 C C . PRO A 1 76 ? -13.126 5.605 14.597 1.00 87.38 76 PRO A C 1
ATOM 596 O O . PRO A 1 76 ? -12.785 5.138 13.502 1.00 87.38 76 PRO A O 1
ATOM 599 N N . MET A 1 77 ? -12.762 6.820 15.012 1.00 85.69 77 MET A N 1
ATOM 600 C CA . MET A 1 77 ? -12.031 7.788 14.184 1.00 85.69 77 MET A CA 1
ATOM 601 C C . MET A 1 77 ? -10.749 7.190 13.591 1.00 85.69 77 MET A C 1
ATOM 603 O O . MET A 1 77 ? -10.519 7.313 12.392 1.00 85.69 77 MET A O 1
ATOM 607 N N . VAL A 1 78 ? -9.966 6.439 14.368 1.00 84.31 78 VAL A N 1
ATOM 608 C CA . VAL A 1 78 ? -8.757 5.760 13.871 1.00 84.31 78 VAL A CA 1
ATOM 609 C C . VAL A 1 78 ? -9.035 4.807 12.695 1.00 84.31 78 VAL A C 1
ATOM 611 O O . VAL A 1 78 ? -8.219 4.653 11.787 1.00 84.31 78 VAL A O 1
ATOM 614 N N . CYS A 1 79 ? -10.215 4.184 12.648 1.00 86.44 79 CYS A N 1
ATOM 615 C CA . CYS A 1 79 ? -10.610 3.319 11.538 1.00 86.44 79 CYS A CA 1
ATOM 616 C C . CYS A 1 79 ? -11.208 4.082 10.344 1.00 86.44 79 CYS A C 1
ATOM 618 O O . CYS A 1 79 ? -11.353 3.466 9.283 1.00 86.44 79 CYS A O 1
ATOM 620 N N . HIS A 1 80 ? -11.598 5.350 10.518 1.00 86.00 80 HIS A N 1
ATOM 621 C CA . HIS A 1 80 ? -11.916 6.281 9.426 1.00 86.00 80 HIS A CA 1
ATOM 622 C C . HIS A 1 80 ? -10.655 6.912 8.840 1.00 86.00 80 HIS A C 1
ATOM 624 O O . HIS A 1 80 ? -10.617 7.192 7.647 1.00 86.00 80 HIS A O 1
ATOM 630 N N . GLN A 1 81 ? -9.627 7.111 9.669 1.00 85.12 81 GLN A N 1
ATOM 631 C CA . GLN A 1 81 ? -8.348 7.647 9.226 1.00 85.12 81 GLN A CA 1
ATOM 632 C C . GLN A 1 81 ? -7.681 6.708 8.233 1.00 85.12 81 GLN A C 1
ATOM 634 O O . GLN A 1 81 ? -7.287 7.156 7.174 1.00 85.12 81 GLN A O 1
ATOM 639 N N . TYR A 1 82 ? -7.592 5.407 8.503 1.00 86.19 82 TYR A N 1
ATOM 640 C CA . TYR A 1 82 ? -7.013 4.492 7.519 1.00 86.19 82 TYR A CA 1
ATOM 641 C C . TYR A 1 82 ? -7.868 4.429 6.232 1.00 86.19 82 TYR A C 1
ATOM 643 O O . TYR A 1 82 ? -9.078 4.199 6.336 1.00 86.19 82 TYR A O 1
ATOM 651 N N . PRO A 1 83 ? -7.277 4.526 5.020 1.00 91.12 83 PRO A N 1
ATOM 652 C CA . PRO A 1 83 ? -5.844 4.492 4.676 1.00 91.12 83 PRO A CA 1
ATOM 653 C C . PRO A 1 83 ? -5.148 5.853 4.541 1.00 91.12 83 PRO A C 1
ATOM 655 O O . PRO A 1 83 ? -4.046 5.917 4.009 1.00 91.12 83 PRO A O 1
ATOM 658 N N . LEU A 1 84 ? -5.766 6.948 4.962 1.00 92.94 84 LEU A N 1
ATOM 659 C CA . LEU A 1 84 ? -5.146 8.267 4.979 1.00 92.94 84 LEU A CA 1
ATOM 660 C C . LEU A 1 84 ? -3.982 8.301 5.977 1.00 92.94 84 LEU A C 1
ATOM 662 O O . LEU A 1 84 ? -4.157 8.062 7.171 1.00 92.94 84 LEU A O 1
ATOM 666 N N . ILE A 1 85 ? -2.791 8.622 5.482 1.00 92.19 85 ILE A N 1
ATOM 667 C CA . ILE A 1 85 ? -1.577 8.763 6.286 1.00 92.19 85 ILE A CA 1
ATOM 668 C C . ILE A 1 85 ? -1.116 10.211 6.205 1.00 92.19 85 ILE A C 1
ATOM 670 O O . ILE A 1 85 ? -0.946 10.742 5.106 1.00 92.19 85 ILE A O 1
ATOM 674 N N . GLY A 1 86 ? -0.885 10.832 7.360 1.00 93.94 86 GLY A N 1
ATOM 675 C CA . GLY A 1 86 ? -0.149 12.085 7.484 1.00 93.94 86 GLY A CA 1
ATOM 676 C C . GLY A 1 86 ? 1.241 11.826 8.064 1.00 93.94 86 GLY A C 1
ATOM 677 O O . GLY A 1 86 ? 1.416 11.045 8.999 1.00 93.94 86 GLY A O 1
ATOM 678 N N . VAL A 1 87 ? 2.251 12.487 7.513 1.00 95.00 87 VAL A N 1
ATOM 679 C CA . VAL A 1 87 ? 3.635 12.413 7.980 1.00 95.00 87 VAL A CA 1
ATOM 680 C C . VAL A 1 87 ? 4.269 13.798 7.953 1.00 95.00 87 VAL A C 1
ATOM 682 O O . VAL A 1 87 ? 3.993 14.608 7.072 1.00 95.00 87 VAL A O 1
ATOM 685 N N . GLN A 1 88 ? 5.113 14.080 8.935 1.00 96.88 88 GLN A N 1
ATOM 686 C CA . GLN A 1 88 ? 5.984 15.246 8.967 1.00 96.88 88 GLN A CA 1
ATOM 687 C C . GLN A 1 88 ? 7.387 14.802 8.563 1.00 96.88 88 GLN A C 1
ATOM 689 O O . GLN A 1 88 ? 8.016 14.040 9.296 1.00 96.88 88 GLN A O 1
ATOM 694 N N . VAL A 1 89 ? 7.864 15.241 7.400 1.00 97.12 89 VAL A N 1
ATOM 695 C CA . VAL A 1 89 ? 9.183 14.881 6.862 1.00 97.12 89 VAL A CA 1
ATOM 696 C C . VAL A 1 89 ? 10.052 16.128 6.842 1.00 97.12 89 VAL A C 1
ATOM 698 O O . VAL A 1 89 ? 9.753 17.065 6.111 1.00 97.12 89 VAL A O 1
ATOM 701 N N . ASN A 1 90 ? 11.105 16.167 7.662 1.00 96.25 90 ASN A N 1
ATOM 702 C CA . ASN A 1 90 ? 11.973 17.347 7.807 1.00 96.25 90 ASN A CA 1
ATOM 703 C C . ASN A 1 90 ? 11.182 18.647 8.095 1.00 96.25 90 ASN A C 1
ATOM 705 O O . ASN A 1 90 ? 11.502 19.709 7.571 1.00 96.25 90 ASN A O 1
ATOM 709 N N . GLY A 1 91 ? 10.102 18.554 8.881 1.00 95.00 91 GLY A N 1
ATOM 710 C CA . GLY A 1 91 ? 9.203 19.677 9.194 1.00 95.00 91 GLY A CA 1
ATOM 711 C C . GLY A 1 91 ? 8.094 19.944 8.164 1.00 95.00 91 GLY A C 1
ATOM 712 O O . GLY A 1 91 ? 7.132 20.642 8.477 1.00 95.00 91 GLY A O 1
ATOM 713 N N . GLU A 1 92 ? 8.155 19.350 6.969 1.00 96.50 92 GLU A N 1
ATOM 714 C CA . GLU A 1 92 ? 7.105 19.463 5.952 1.00 96.50 92 GLU A CA 1
ATOM 715 C C . GLU A 1 92 ? 5.948 18.497 6.246 1.00 96.50 92 GLU A C 1
ATOM 717 O O . GLU A 1 92 ? 6.153 17.292 6.410 1.00 96.50 92 GLU A O 1
ATOM 722 N N . ARG A 1 93 ? 4.707 18.995 6.254 1.00 96.12 93 ARG A N 1
ATOM 723 C CA . ARG A 1 93 ? 3.510 18.148 6.348 1.00 96.12 93 ARG A CA 1
ATOM 724 C C . ARG A 1 93 ? 3.166 17.545 4.991 1.00 96.12 93 ARG A C 1
ATOM 726 O O . ARG A 1 93 ? 2.783 18.249 4.061 1.00 96.12 93 ARG A O 1
ATOM 733 N N . ARG A 1 94 ? 3.211 16.219 4.908 1.00 95.81 94 ARG A N 1
ATOM 734 C CA . ARG A 1 94 ? 2.825 15.434 3.734 1.00 95.81 94 ARG A CA 1
ATOM 735 C C . ARG A 1 94 ? 1.712 14.478 4.107 1.00 95.81 94 ARG A C 1
ATOM 737 O O . ARG A 1 94 ? 1.645 13.985 5.227 1.00 95.81 94 ARG A O 1
ATOM 744 N N . TRP A 1 95 ? 0.839 14.197 3.158 1.00 96.12 95 TRP A N 1
ATOM 745 C CA . TRP A 1 95 ? -0.235 13.238 3.355 1.00 96.12 95 TRP A CA 1
ATOM 746 C C . TRP A 1 95 ? -0.624 12.576 2.036 1.00 96.12 95 TRP A C 1
ATOM 748 O O . TRP A 1 95 ? -0.270 13.072 0.955 1.00 96.12 95 TRP A O 1
ATOM 758 N N . GLY A 1 96 ? -1.286 11.427 2.142 1.00 95.50 96 GLY A N 1
ATOM 759 C CA . GLY A 1 96 ? -1.726 10.617 1.012 1.00 95.50 96 GLY A CA 1
ATOM 760 C C . GLY A 1 96 ? -2.396 9.322 1.456 1.00 95.50 96 GLY A C 1
ATOM 761 O O . GLY A 1 96 ? -2.688 9.136 2.638 1.00 95.50 96 GLY A O 1
ATOM 762 N N . ILE A 1 97 ? -2.644 8.433 0.497 1.00 95.19 97 ILE A N 1
ATOM 763 C CA . ILE A 1 97 ? -3.308 7.151 0.737 1.00 95.19 97 ILE A CA 1
ATOM 764 C C . ILE A 1 97 ? -2.275 6.034 0.825 1.00 95.19 97 ILE A C 1
ATOM 766 O O . ILE A 1 97 ? -1.465 5.853 -0.083 1.00 95.19 97 ILE A O 1
ATOM 770 N N . ASP A 1 98 ? -2.345 5.253 1.896 1.00 95.00 98 ASP A N 1
ATOM 771 C CA . ASP A 1 98 ? -1.610 4.008 2.049 1.00 95.00 98 ASP A CA 1
ATOM 772 C C . ASP A 1 98 ? -1.986 3.033 0.904 1.00 95.00 98 ASP A C 1
ATOM 774 O O . ASP A 1 98 ? -3.129 2.556 0.841 1.00 95.00 98 ASP A O 1
ATOM 778 N N . PRO A 1 99 ? -1.043 2.680 0.006 1.00 95.75 99 PRO A N 1
ATOM 779 C CA . PRO A 1 99 ? -1.325 1.783 -1.115 1.00 95.75 99 PRO A CA 1
ATOM 780 C C . PRO A 1 99 ? -1.553 0.329 -0.685 1.00 95.75 99 PRO A C 1
ATOM 782 O O . PRO A 1 99 ? -1.973 -0.492 -1.491 1.00 95.75 99 PRO A O 1
ATOM 785 N N . GLY A 1 100 ? -1.324 0.010 0.589 1.00 94.44 100 GLY A N 1
ATOM 786 C CA . GLY A 1 100 ? -1.537 -1.299 1.196 1.00 94.44 100 GLY A CA 1
ATOM 787 C C . GLY A 1 100 ? -3.002 -1.604 1.486 1.00 94.44 100 GLY A C 1
ATOM 788 O O . GLY A 1 100 ? -3.330 -2.731 1.854 1.00 94.44 100 GLY A O 1
ATOM 789 N N . CYS A 1 101 ? -3.893 -0.626 1.316 1.00 93.88 101 CYS A N 1
ATOM 790 C CA . CYS A 1 101 ? -5.327 -0.851 1.380 1.00 93.88 101 CYS A CA 1
ATOM 791 C C . CYS A 1 101 ? -5.823 -1.498 0.087 1.00 93.88 101 CYS A C 1
ATOM 793 O O . CYS A 1 101 ? -5.684 -0.937 -0.995 1.00 93.88 101 CYS A O 1
ATOM 795 N N . TYR A 1 102 ? -6.463 -2.662 0.203 1.00 93.50 102 TYR A N 1
ATOM 796 C CA . TYR A 1 102 ? -6.887 -3.439 -0.971 1.00 93.50 102 TYR A CA 1
ATOM 797 C C . TYR A 1 102 ? -8.035 -2.783 -1.743 1.00 93.50 102 TYR A C 1
ATOM 799 O O . TYR A 1 102 ? -8.289 -3.148 -2.881 1.00 93.50 102 TYR A O 1
ATOM 807 N N . ALA A 1 103 ? -8.723 -1.813 -1.136 1.00 94.25 103 ALA A N 1
ATOM 808 C CA . ALA A 1 103 ? -9.743 -1.019 -1.810 1.00 94.25 103 ALA A CA 1
ATOM 809 C C . ALA A 1 103 ? -9.162 0.203 -2.548 1.00 94.25 103 ALA A C 1
ATOM 811 O O . ALA A 1 103 ? -9.900 0.884 -3.258 1.00 94.25 103 ALA A O 1
ATOM 812 N N . THR A 1 104 ? -7.869 0.526 -2.396 1.00 95.12 104 THR A N 1
ATOM 813 C CA . THR A 1 104 ? -7.287 1.726 -3.023 1.00 95.12 104 THR A CA 1
ATOM 814 C C . THR A 1 104 ? -7.315 1.631 -4.543 1.00 95.12 104 THR A C 1
ATOM 816 O O . THR A 1 104 ? -7.701 2.609 -5.175 1.00 95.12 104 THR A O 1
ATOM 819 N N . PHE A 1 105 ? -7.011 0.469 -5.131 1.00 96.19 105 PHE A N 1
ATOM 820 C CA . PHE A 1 105 ? -7.087 0.277 -6.585 1.00 96.19 105 PHE A CA 1
ATOM 821 C C . PHE A 1 105 ? -8.466 0.646 -7.161 1.00 96.19 105 PHE A C 1
ATOM 823 O O . PHE A 1 105 ? -8.561 1.321 -8.181 1.00 96.19 105 PHE A O 1
ATOM 830 N N . GLU A 1 106 ? -9.537 0.266 -6.466 1.00 96.06 106 GLU A N 1
ATOM 831 C CA . GLU A 1 106 ? -10.914 0.490 -6.920 1.00 96.06 106 GLU A CA 1
ATOM 832 C C . GLU A 1 106 ? -11.394 1.935 -6.684 1.00 96.06 106 GLU A C 1
ATOM 834 O O . GLU A 1 106 ? -12.363 2.375 -7.297 1.00 96.06 106 GLU A O 1
ATOM 839 N N . THR A 1 107 ? -10.735 2.695 -5.798 1.00 95.81 107 THR A N 1
ATOM 840 C CA . THR A 1 107 ? -11.289 3.959 -5.269 1.00 95.81 107 THR A CA 1
ATOM 841 C C . THR A 1 107 ? -10.395 5.186 -5.426 1.00 95.81 107 THR A C 1
ATOM 843 O O . THR A 1 107 ? -10.874 6.300 -5.224 1.00 95.81 107 THR A O 1
ATOM 846 N N . TRP A 1 108 ? -9.128 5.041 -5.824 1.00 95.44 108 TRP A N 1
ATOM 847 C CA . TRP A 1 108 ? -8.184 6.169 -5.902 1.00 95.44 108 TRP A CA 1
ATOM 848 C C . TRP A 1 108 ? -8.559 7.246 -6.933 1.00 95.44 108 TRP A C 1
ATOM 850 O O . TRP A 1 108 ? -8.094 8.380 -6.824 1.00 95.44 108 TRP A O 1
ATOM 860 N N . ARG A 1 109 ? -9.409 6.917 -7.920 1.00 95.19 109 ARG A N 1
ATOM 861 C CA . ARG A 1 109 ? -9.946 7.871 -8.912 1.00 95.19 109 ARG A CA 1
ATOM 862 C C . ARG A 1 109 ? -11.373 8.322 -8.617 1.00 95.19 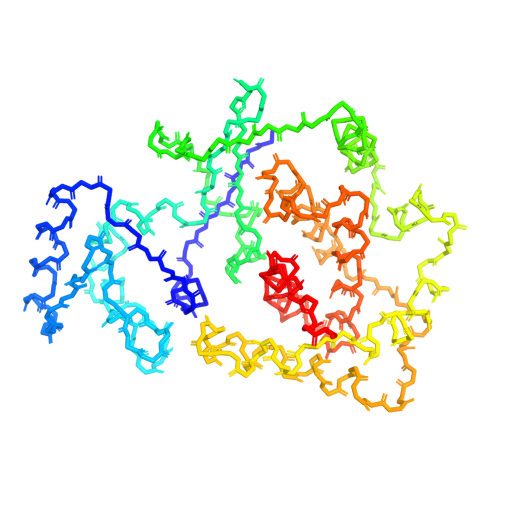109 ARG A C 1
ATOM 864 O O . ARG A 1 109 ? -11.695 9.487 -8.823 1.00 95.19 109 ARG A O 1
ATOM 871 N N . SER A 1 110 ? -12.223 7.402 -8.172 1.00 95.06 110 SER A N 1
ATOM 872 C CA . SER A 1 110 ? -13.681 7.574 -8.085 1.00 95.06 110 SER A CA 1
ATOM 873 C C . SER A 1 110 ? -14.187 7.834 -6.667 1.00 95.06 110 SER A C 1
ATOM 875 O O . SER A 1 110 ? -15.314 8.292 -6.495 1.00 95.06 110 SER A O 1
ATOM 877 N N . GLY A 1 111 ? -13.371 7.559 -5.648 1.00 94.56 111 GLY A N 1
ATOM 878 C CA . GLY A 1 111 ? -13.745 7.749 -4.255 1.00 94.56 111 GLY A CA 1
ATOM 879 C C . GLY A 1 111 ? -14.009 9.219 -3.900 1.00 94.56 111 GLY A C 1
ATOM 880 O O . GLY A 1 111 ? -13.615 10.139 -4.635 1.00 94.56 111 GLY A O 1
ATOM 881 N N . PRO A 1 112 ? -14.650 9.470 -2.746 1.00 93.88 112 PRO A N 1
ATOM 882 C CA . PRO A 1 112 ? -14.777 10.816 -2.213 1.00 93.88 112 PRO A CA 1
ATOM 883 C C . PRO A 1 112 ? -13.393 11.403 -1.930 1.00 93.88 112 PRO A C 1
ATOM 885 O O . PRO A 1 112 ? -12.457 10.678 -1.581 1.00 93.88 112 PRO A O 1
ATOM 888 N N . SER A 1 113 ? -13.275 12.722 -2.087 1.00 93.25 113 SER A N 1
ATOM 889 C CA . SER A 1 113 ? -12.082 13.451 -1.660 1.00 93.25 113 SER A CA 1
ATOM 890 C C . SER A 1 113 ? -11.910 13.302 -0.156 1.00 93.25 113 SER A C 1
ATOM 892 O O . SER A 1 113 ? -12.878 13.448 0.590 1.00 93.25 113 SER A O 1
ATOM 894 N N . LEU A 1 114 ? -10.687 13.032 0.281 1.00 90.44 114 LEU A N 1
ATOM 895 C CA . LEU A 1 114 ? -10.337 12.983 1.692 1.00 90.44 114 LEU A CA 1
ATOM 896 C C . LEU A 1 114 ? -9.474 14.183 2.057 1.00 90.44 114 LEU A C 1
ATOM 898 O O . LEU A 1 114 ? -8.557 14.529 1.318 1.00 90.44 114 LEU A O 1
ATOM 902 N N . GLU A 1 115 ? -9.732 14.750 3.230 1.00 89.19 115 GLU A N 1
ATOM 903 C CA . GLU A 1 115 ? -8.887 15.763 3.857 1.00 89.19 115 GLU A CA 1
ATOM 904 C C . GLU A 1 115 ? -8.266 15.179 5.132 1.00 89.19 115 GLU A C 1
ATOM 906 O O . GLU A 1 115 ? -8.962 14.502 5.900 1.00 89.19 115 GLU A O 1
ATOM 911 N N . PRO A 1 116 ? -6.963 15.390 5.382 1.00 88.38 116 PRO A N 1
ATOM 912 C CA . PRO A 1 116 ? -6.318 14.874 6.578 1.00 88.38 116 PRO A CA 1
ATOM 913 C C . PRO A 1 116 ? -6.809 15.627 7.819 1.00 88.38 116 PRO A C 1
ATOM 915 O O . PRO A 1 116 ? -6.630 16.845 7.904 1.00 88.38 116 PRO A O 1
ATOM 918 N N . PRO A 1 117 ? -7.369 14.937 8.832 1.00 85.69 117 PRO A N 1
ATOM 919 C CA . PRO A 1 117 ? -7.604 15.583 10.113 1.00 85.69 117 PRO A CA 1
ATOM 920 C C . PRO A 1 117 ? -6.256 15.976 10.746 1.00 85.69 117 PRO A C 1
ATOM 922 O O . PRO A 1 117 ? -5.242 15.325 10.477 1.00 85.69 117 PRO A O 1
ATOM 925 N N . PRO A 1 118 ? -6.207 16.972 11.652 1.00 83.69 118 PRO A N 1
ATOM 926 C CA . PRO A 1 118 ? -4.966 17.352 12.338 1.00 83.69 118 PRO A CA 1
ATOM 927 C C . PRO A 1 118 ? -4.251 16.175 13.020 1.00 83.69 118 PRO A C 1
ATOM 929 O O . PRO A 1 118 ? -3.024 16.108 13.036 1.00 83.69 118 PRO A O 1
ATOM 932 N N . SER A 1 119 ? -5.019 15.202 13.519 1.00 81.56 119 SER A N 1
ATOM 933 C CA . SER A 1 119 ? -4.518 13.979 14.150 1.00 81.56 119 SER A CA 1
ATOM 934 C C . SER A 1 119 ? -3.829 12.999 13.191 1.00 81.56 119 SER A C 1
ATOM 936 O O . SER A 1 119 ? -3.165 12.078 13.660 1.00 81.56 119 SER A O 1
ATOM 938 N N . ALA A 1 120 ? -3.929 13.187 11.870 1.00 85.31 120 ALA A N 1
ATOM 939 C CA . ALA A 1 120 ? -3.271 12.324 10.891 1.00 85.31 120 ALA A CA 1
ATOM 940 C C . ALA A 1 120 ? -1.741 12.490 10.866 1.00 85.31 120 ALA A C 1
ATOM 942 O O . ALA A 1 120 ? -1.050 11.579 10.427 1.00 85.31 120 ALA A O 1
ATOM 943 N N . PHE A 1 121 ? -1.193 13.615 11.345 1.00 88.50 121 PHE A N 1
ATOM 944 C CA . PHE A 1 121 ? 0.233 13.970 11.227 1.00 88.50 121 PHE A CA 1
ATOM 945 C C . PHE A 1 121 ? 1.100 13.542 12.424 1.00 88.50 121 PHE A C 1
ATOM 947 O O . PHE A 1 121 ? 2.090 14.202 12.749 1.00 88.50 121 PHE A O 1
ATOM 954 N N . GLY A 1 122 ? 0.737 12.442 13.090 1.00 83.56 122 GLY A N 1
ATOM 955 C CA . GLY A 1 122 ? 1.486 11.913 14.236 1.00 83.56 122 GLY A CA 1
ATOM 956 C C . GLY A 1 122 ? 2.822 11.253 13.870 1.00 83.56 122 GLY A C 1
ATOM 957 O O . GLY A 1 122 ? 3.675 11.073 14.736 1.00 83.56 122 GLY A O 1
ATOM 958 N N . LEU A 1 123 ? 3.026 10.890 12.599 1.00 87.75 123 LEU A N 1
ATOM 959 C CA . LEU A 1 123 ? 4.266 10.271 12.141 1.00 87.75 123 LEU A CA 1
ATOM 960 C C . LEU A 1 123 ? 5.315 11.340 11.824 1.00 87.75 123 LEU A C 1
ATOM 962 O O . LEU A 1 123 ? 5.083 12.186 10.968 1.00 87.75 123 LEU A O 1
ATOM 966 N N . VAL A 1 124 ? 6.486 11.272 12.457 1.00 94.56 124 VAL A N 1
ATOM 967 C CA . VAL A 1 124 ? 7.626 12.153 12.156 1.00 94.56 124 VAL A CA 1
ATOM 968 C C . VAL A 1 124 ? 8.754 11.340 11.521 1.00 94.56 124 VAL A C 1
ATOM 970 O O . VAL A 1 124 ? 9.043 10.208 11.931 1.00 94.56 124 VAL A O 1
ATOM 973 N N . ARG A 1 125 ? 9.375 11.907 10.487 1.00 95.06 125 ARG A N 1
ATOM 974 C CA . ARG A 1 125 ? 10.506 11.342 9.750 1.00 95.06 125 ARG A CA 1
ATOM 975 C C . ARG A 1 125 ? 11.556 12.417 9.508 1.00 95.06 125 ARG A C 1
ATOM 977 O O . ARG A 1 125 ? 11.235 13.564 9.207 1.00 95.06 125 ARG A O 1
ATOM 984 N N . GLN A 1 126 ? 12.809 12.008 9.626 1.00 96.62 126 GLN A N 1
ATOM 985 C CA . GLN A 1 126 ? 13.966 12.792 9.224 1.00 96.62 126 GLN A CA 1
ATOM 986 C C . GLN A 1 126 ? 14.664 12.015 8.120 1.00 96.62 126 GLN A C 1
ATOM 988 O O . GLN A 1 126 ? 14.863 10.808 8.255 1.00 96.62 126 GLN A O 1
ATOM 993 N N . LEU A 1 127 ? 14.967 12.696 7.026 1.00 97.00 127 LEU A N 1
ATOM 994 C CA . LEU A 1 127 ? 15.747 12.146 5.927 1.00 97.00 127 LEU A CA 1
ATOM 995 C C . LEU A 1 127 ? 17.101 12.842 5.932 1.00 97.00 127 LEU A C 1
ATOM 997 O O . LEU A 1 127 ? 17.161 14.057 6.130 1.00 97.00 127 LEU A O 1
ATOM 1001 N N . ASP A 1 128 ? 18.170 12.093 5.697 1.00 97.56 128 ASP A N 1
ATOM 1002 C CA . ASP A 1 128 ? 19.468 12.682 5.379 1.00 97.56 128 ASP A CA 1
ATOM 1003 C C . ASP A 1 128 ? 19.454 13.337 3.984 1.00 97.56 128 ASP A C 1
ATOM 1005 O O . ASP A 1 128 ? 18.502 13.205 3.206 1.00 97.56 128 ASP A O 1
ATOM 1009 N N . ASP A 1 129 ? 20.497 14.106 3.677 1.00 98.06 129 ASP A N 1
ATOM 1010 C CA . ASP A 1 129 ? 20.556 14.891 2.441 1.00 98.06 129 ASP A CA 1
ATOM 1011 C C . ASP A 1 129 ? 20.642 14.016 1.186 1.00 98.06 129 ASP A C 1
ATOM 1013 O O . ASP A 1 129 ? 20.058 14.353 0.152 1.00 98.06 129 ASP A O 1
ATOM 1017 N N . GLU A 1 130 ? 21.291 12.853 1.279 1.00 98.00 130 GLU A N 1
ATOM 1018 C CA . GLU A 1 130 ? 21.328 11.892 0.180 1.00 98.00 130 GLU A CA 1
ATOM 1019 C C . GLU A 1 130 ? 19.931 11.337 -0.119 1.00 98.00 130 GLU A C 1
ATOM 1021 O O . GLU A 1 130 ? 19.489 11.351 -1.271 1.00 98.00 130 GLU A O 1
ATOM 1026 N N . THR A 1 131 ? 19.197 10.918 0.909 1.00 97.81 131 THR A N 1
ATOM 1027 C CA . THR A 1 131 ? 17.839 10.391 0.785 1.00 97.81 131 THR A CA 1
ATOM 1028 C C . THR A 1 131 ? 16.888 11.455 0.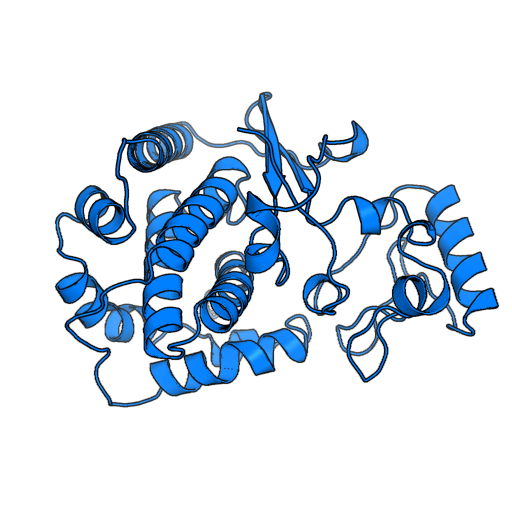249 1.00 97.81 131 THR A C 1
ATOM 1030 O O . THR A 1 131 ? 16.092 11.150 -0.638 1.00 97.81 131 THR A O 1
ATOM 1033 N N . LYS A 1 132 ? 17.000 12.718 0.693 1.00 97.94 132 LYS A N 1
ATOM 1034 C CA . LYS A 1 132 ? 16.229 13.846 0.127 1.00 97.94 132 LYS A CA 1
ATOM 1035 C C . LYS A 1 132 ? 16.513 14.046 -1.362 1.00 97.94 132 LYS A C 1
ATOM 1037 O O . LYS A 1 132 ? 15.581 14.235 -2.148 1.00 97.94 132 LYS A O 1
ATOM 1042 N N . ARG A 1 133 ? 17.790 14.004 -1.763 1.00 98.44 133 ARG A N 1
ATOM 1043 C CA . ARG A 1 133 ? 18.202 14.135 -3.170 1.00 98.44 133 ARG A CA 1
ATOM 1044 C C . ARG A 1 133 ? 17.606 13.010 -4.016 1.00 98.44 133 ARG A C 1
ATOM 1046 O O . ARG A 1 133 ? 17.006 13.278 -5.055 1.00 98.44 133 ARG A O 1
ATOM 1053 N N . LEU A 1 134 ? 17.727 11.766 -3.552 1.00 98.38 134 LEU A N 1
ATOM 1054 C CA . LEU A 1 134 ? 17.172 10.597 -4.232 1.00 98.38 134 LEU A CA 1
ATOM 1055 C C . LEU A 1 134 ? 15.637 10.637 -4.291 1.00 98.38 134 LEU A C 1
ATOM 1057 O O . LEU A 1 134 ? 15.061 10.316 -5.327 1.00 98.38 134 LEU A O 1
ATOM 1061 N N . GLU A 1 135 ? 14.968 11.070 -3.220 1.00 98.25 135 GLU A N 1
ATOM 1062 C CA . GLU A 1 135 ? 13.513 11.264 -3.195 1.00 98.25 135 GLU A CA 1
ATOM 1063 C C . GLU A 1 135 ? 13.086 12.276 -4.263 1.00 98.25 135 GLU A C 1
ATOM 1065 O O . GLU A 1 135 ? 12.203 11.991 -5.072 1.00 98.25 135 GLU A O 1
ATOM 1070 N N . THR A 1 136 ? 13.757 13.430 -4.308 1.00 98.38 136 THR A N 1
ATOM 1071 C CA . THR A 1 136 ? 13.482 14.506 -5.271 1.00 98.38 136 THR A CA 1
ATOM 1072 C C . THR A 1 136 ? 13.637 14.015 -6.706 1.00 98.38 136 THR A C 1
ATOM 1074 O O . THR A 1 136 ? 12.752 14.247 -7.527 1.00 98.38 136 THR A O 1
ATOM 1077 N N . MET A 1 137 ? 14.720 13.288 -6.997 1.00 98.44 137 MET A N 1
ATOM 1078 C CA . MET A 1 137 ? 14.970 12.695 -8.311 1.00 98.44 137 MET A CA 1
ATOM 1079 C C . MET A 1 137 ? 13.831 11.755 -8.732 1.00 98.44 137 MET A C 1
ATOM 1081 O O . MET A 1 137 ? 13.264 11.915 -9.812 1.00 98.44 137 MET A O 1
ATOM 1085 N N . VAL A 1 138 ? 13.453 10.797 -7.879 1.00 98.38 138 VAL A N 1
ATOM 1086 C CA . VAL A 1 138 ? 12.416 9.812 -8.227 1.00 98.38 138 VAL A CA 1
ATOM 1087 C C . VAL A 1 138 ? 11.041 10.471 -8.348 1.00 98.38 138 VAL A C 1
ATOM 1089 O O . VAL A 1 138 ? 10.301 10.186 -9.288 1.00 98.38 138 VAL A O 1
ATOM 1092 N N . LEU A 1 139 ? 10.693 11.390 -7.443 1.00 98.12 139 LEU A N 1
ATOM 1093 C CA . LEU A 1 139 ? 9.430 12.129 -7.521 1.00 98.12 139 LEU A CA 1
ATOM 1094 C C . LEU A 1 139 ? 9.371 13.055 -8.743 1.00 98.12 139 LEU A C 1
ATOM 1096 O O . LEU A 1 139 ? 8.282 13.286 -9.263 1.00 98.12 139 LEU A O 1
ATOM 1100 N N . HIS A 1 140 ? 10.505 13.580 -9.212 1.00 97.94 140 HIS A N 1
ATOM 1101 C CA . HIS A 1 140 ? 10.570 14.344 -10.457 1.00 97.94 140 HIS A CA 1
ATOM 1102 C C . HIS A 1 140 ? 10.300 13.459 -11.680 1.00 97.94 140 HIS A C 1
ATOM 1104 O O . HIS A 1 140 ? 9.521 13.854 -12.548 1.00 97.94 140 HIS A O 1
ATOM 1110 N N . LEU A 1 141 ? 10.872 12.250 -11.724 1.00 97.88 141 LEU A N 1
ATOM 1111 C CA . LEU A 1 141 ? 10.575 11.265 -12.771 1.00 97.88 141 LEU A CA 1
ATOM 1112 C C . LEU A 1 141 ? 9.086 10.887 -12.769 1.00 97.88 141 LEU A C 1
ATOM 1114 O O . LEU A 1 141 ? 8.421 10.986 -13.793 1.00 97.88 141 LEU A O 1
ATOM 1118 N N . LEU A 1 142 ? 8.526 10.542 -11.607 1.00 97.75 142 LEU A N 1
ATOM 1119 C CA . LEU A 1 142 ? 7.118 10.139 -11.468 1.00 97.75 142 LEU A CA 1
ATOM 1120 C C . LEU A 1 142 ? 6.104 11.217 -11.896 1.00 97.75 142 LEU A C 1
ATOM 1122 O O . LEU A 1 142 ? 4.942 10.895 -12.129 1.00 97.75 142 LEU A O 1
ATOM 1126 N N . ARG A 1 143 ? 6.516 12.489 -11.976 1.00 96.88 143 ARG A N 1
ATOM 1127 C CA . ARG A 1 143 ? 5.662 13.621 -12.375 1.00 96.88 143 ARG A CA 1
ATOM 1128 C C . ARG A 1 143 ? 5.751 13.974 -13.857 1.00 96.88 143 ARG A C 1
ATOM 1130 O O . ARG A 1 143 ? 5.034 14.881 -14.277 1.00 96.88 143 ARG A O 1
ATOM 1137 N N . GLN A 1 144 ? 6.622 13.323 -14.628 1.00 97.69 144 GLN A N 1
ATOM 1138 C CA . GLN A 1 144 ? 6.722 13.619 -16.054 1.00 97.69 144 GLN A CA 1
ATOM 1139 C C . GLN A 1 144 ? 5.403 13.282 -16.771 1.00 97.69 144 GLN A C 1
ATOM 1141 O O . GLN A 1 144 ? 4.743 12.302 -16.408 1.00 97.69 144 GLN A O 1
ATOM 1146 N N . PRO A 1 145 ? 5.020 14.060 -17.797 1.00 96.19 145 PRO A N 1
ATOM 1147 C CA . PRO A 1 145 ? 3.914 13.704 -18.676 1.00 96.19 145 PRO A CA 1
ATOM 1148 C C . PRO A 1 145 ? 4.117 12.313 -19.285 1.00 96.19 145 PRO A C 1
ATOM 1150 O O . PRO A 1 145 ? 5.244 11.906 -19.575 1.00 96.19 145 PRO A O 1
ATOM 1153 N N . ASP A 1 146 ? 3.021 11.577 -19.461 1.00 95.88 146 ASP A N 1
ATOM 1154 C CA . ASP A 1 146 ? 3.014 10.234 -20.054 1.00 95.88 146 ASP A CA 1
ATOM 1155 C C . ASP A 1 146 ? 3.961 9.235 -19.370 1.00 95.88 146 ASP A C 1
ATOM 1157 O O . ASP A 1 146 ? 4.451 8.298 -20.012 1.00 95.88 146 ASP A O 1
ATOM 1161 N N . MET A 1 147 ? 4.277 9.448 -18.088 1.00 97.69 147 MET A N 1
ATOM 1162 C CA . MET A 1 147 ? 5.059 8.497 -17.308 1.00 97.69 147 MET A CA 1
ATOM 1163 C C . MET A 1 147 ? 4.323 7.153 -17.241 1.00 97.69 147 MET A C 1
ATOM 1165 O O . MET A 1 147 ? 3.105 7.111 -17.089 1.00 97.69 147 MET A O 1
ATOM 1169 N N . SER A 1 148 ? 5.087 6.069 -17.347 1.00 97.62 148 SER A N 1
ATOM 1170 C CA . SER A 1 148 ? 4.641 4.680 -17.214 1.00 97.62 148 SER A CA 1
ATOM 1171 C C . SER A 1 148 ? 5.638 3.910 -16.357 1.00 97.62 148 SER A C 1
ATOM 1173 O O . SER A 1 148 ? 6.782 4.346 -16.186 1.00 97.62 148 SER A O 1
ATOM 1175 N N . MET A 1 149 ? 5.265 2.739 -15.849 1.00 96.56 149 MET A N 1
ATOM 1176 C CA . MET A 1 149 ? 6.201 1.898 -15.099 1.00 96.56 149 MET A CA 1
ATOM 1177 C C . MET A 1 149 ? 7.401 1.477 -15.959 1.00 96.56 149 MET A C 1
ATOM 1179 O O . MET A 1 149 ? 8.524 1.419 -15.459 1.00 96.56 149 MET A O 1
ATOM 1183 N N . ALA A 1 150 ? 7.203 1.274 -17.267 1.00 95.81 150 ALA A N 1
ATOM 1184 C CA . ALA A 1 150 ? 8.292 0.993 -18.203 1.00 95.81 150 ALA A CA 1
ATOM 1185 C C . ALA A 1 150 ? 9.292 2.160 -18.296 1.00 95.81 150 ALA A C 1
ATOM 1187 O O . ALA A 1 150 ? 10.502 1.955 -18.175 1.00 95.81 150 ALA A O 1
ATOM 1188 N N . LYS A 1 151 ? 8.794 3.396 -18.454 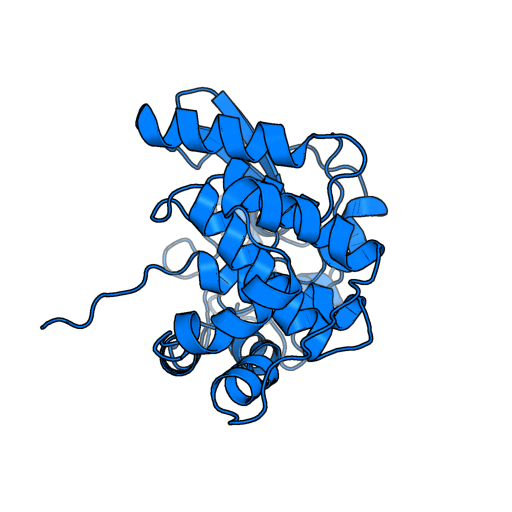1.00 97.06 151 LYS A N 1
ATOM 1189 C CA . LYS A 1 151 ? 9.638 4.602 -18.481 1.00 97.06 151 LYS A CA 1
ATOM 1190 C C . LYS A 1 151 ? 10.338 4.835 -17.142 1.00 97.06 151 LYS A C 1
ATOM 1192 O O . LYS A 1 151 ? 11.492 5.254 -17.133 1.00 97.06 151 LYS A O 1
ATOM 1197 N N . LEU A 1 152 ? 9.678 4.525 -16.024 1.00 97.44 152 LEU A N 1
ATOM 1198 C CA . LEU A 1 152 ? 10.271 4.627 -14.691 1.00 97.44 152 LEU A CA 1
ATOM 1199 C C . LEU A 1 152 ? 11.437 3.646 -14.512 1.00 97.44 152 LEU A C 1
ATOM 1201 O O . LEU A 1 152 ? 12.501 4.054 -14.051 1.00 97.44 152 LEU A O 1
ATOM 1205 N N . VAL A 1 153 ? 11.271 2.377 -14.903 1.00 96.50 153 VAL A N 1
ATOM 1206 C CA . VAL A 1 153 ? 12.362 1.385 -14.882 1.00 96.50 153 VAL A CA 1
ATOM 1207 C C . VAL A 1 153 ? 13.536 1.870 -15.723 1.00 96.50 153 VAL A C 1
ATOM 1209 O O . VAL A 1 153 ? 14.665 1.897 -15.228 1.00 96.50 153 VAL A O 1
ATOM 1212 N N . HIS A 1 154 ? 13.271 2.317 -16.951 1.00 96.44 154 HIS A N 1
ATOM 1213 C CA . HIS A 1 154 ? 14.313 2.826 -17.835 1.00 96.44 154 HIS A CA 1
ATOM 1214 C C . HIS A 1 154 ? 15.039 4.034 -17.232 1.00 96.44 154 HIS A C 1
ATOM 1216 O O . HIS A 1 154 ? 16.263 4.030 -17.152 1.00 96.44 154 HIS A O 1
ATOM 1222 N N . GLY A 1 155 ? 14.308 5.016 -16.701 1.00 96.94 155 GLY A N 1
ATOM 1223 C CA . GLY A 1 155 ? 14.899 6.198 -16.070 1.00 96.94 155 GLY A CA 1
ATOM 1224 C C . GLY A 1 155 ? 15.749 5.899 -14.829 1.00 96.94 155 GLY A C 1
ATOM 1225 O O . GLY A 1 155 ? 16.668 6.654 -14.530 1.00 96.94 155 GLY A O 1
ATOM 1226 N N . LEU A 1 156 ? 15.473 4.805 -14.110 1.00 96.38 156 LEU A N 1
ATOM 1227 C CA . LEU A 1 156 ? 16.211 4.432 -12.896 1.00 96.38 156 LEU A CA 1
ATOM 1228 C C . LEU A 1 156 ? 17.377 3.470 -13.142 1.00 96.38 156 LEU A C 1
ATOM 1230 O O . LEU A 1 156 ? 18.292 3.410 -12.325 1.00 96.38 156 LEU A O 1
ATOM 1234 N N . THR A 1 157 ? 17.327 2.682 -14.215 1.00 95.56 157 THR A N 1
ATOM 1235 C CA . THR A 1 157 ? 18.261 1.559 -14.432 1.00 95.56 157 THR A CA 1
ATOM 1236 C C . THR A 1 157 ? 18.969 1.591 -15.777 1.00 95.56 157 THR A C 1
ATOM 1238 O O . THR A 1 157 ? 19.914 0.833 -15.968 1.00 95.56 157 THR A O 1
ATOM 1241 N N . ASN A 1 158 ? 18.504 2.424 -16.710 1.00 95.50 158 ASN A N 1
ATOM 1242 C CA . ASN A 1 158 ? 18.877 2.392 -18.121 1.00 95.50 158 ASN A CA 1
ATOM 1243 C C . ASN A 1 158 ? 18.617 1.028 -18.802 1.00 95.50 158 ASN A C 1
ATOM 1245 O O . ASN A 1 158 ? 19.264 0.693 -19.788 1.00 95.50 158 ASN A O 1
ATOM 1249 N N . THR A 1 159 ? 17.670 0.237 -18.285 1.00 92.50 159 THR A N 1
ATOM 1250 C CA . THR A 1 159 ? 17.244 -1.050 -18.870 1.00 92.50 159 THR A CA 1
ATOM 1251 C C . THR A 1 159 ? 15.810 -0.969 -19.368 1.00 92.50 159 THR A C 1
ATOM 1253 O O . THR A 1 159 ? 15.023 -0.143 -18.893 1.00 92.50 159 THR A O 1
ATOM 1256 N N . LYS A 1 160 ? 15.456 -1.796 -20.352 1.00 91.25 160 LYS A N 1
ATOM 1257 C CA . LYS A 1 160 ? 14.058 -1.913 -20.781 1.00 91.25 160 LYS A CA 1
ATOM 1258 C C . LYS A 1 160 ? 13.256 -2.751 -19.780 1.00 91.25 160 LYS A C 1
ATOM 1260 O O . LYS A 1 160 ? 13.814 -3.506 -18.985 1.00 91.25 160 LYS A O 1
ATOM 1265 N N . LEU A 1 161 ? 11.928 -2.608 -19.798 1.00 87.88 161 LEU A N 1
ATOM 1266 C CA . LEU A 1 161 ? 11.064 -3.316 -18.849 1.00 87.88 161 LEU A CA 1
ATOM 1267 C C . LEU A 1 161 ? 11.177 -4.840 -19.000 1.00 87.88 161 LEU A C 1
ATOM 1269 O O . LEU A 1 161 ? 11.243 -5.526 -17.991 1.00 87.88 161 LEU A O 1
ATOM 1273 N N . ASP A 1 162 ? 11.238 -5.367 -20.219 1.00 86.19 162 ASP A N 1
ATOM 1274 C CA . ASP A 1 162 ? 11.423 -6.793 -20.527 1.00 86.19 162 ASP A CA 1
ATOM 1275 C C . ASP A 1 162 ? 12.736 -7.356 -19.962 1.00 86.19 162 ASP A C 1
ATOM 1277 O O . ASP A 1 162 ? 12.735 -8.373 -19.263 1.00 86.19 162 ASP A O 1
ATOM 1281 N N . GLU A 1 163 ? 13.847 -6.652 -20.180 1.00 88.12 163 GLU A N 1
ATOM 1282 C CA . GLU A 1 163 ? 15.158 -6.992 -19.611 1.00 88.12 163 GLU A CA 1
ATOM 1283 C C . GLU A 1 163 ? 15.115 -6.987 -18.077 1.00 88.12 163 GLU A C 1
ATOM 1285 O O . GLU A 1 163 ? 15.602 -7.910 -17.413 1.00 88.12 163 GLU A O 1
ATOM 1290 N N . PHE A 1 164 ? 14.474 -5.968 -17.498 1.00 89.25 164 PHE A N 1
ATOM 1291 C CA . PHE A 1 164 ? 14.262 -5.879 -16.061 1.00 89.25 164 PHE A CA 1
ATOM 1292 C C . PHE A 1 164 ? 13.453 -7.073 -15.543 1.00 89.25 164 PHE A C 1
ATOM 1294 O O . PHE A 1 164 ? 13.893 -7.709 -14.580 1.00 89.25 164 PHE A O 1
ATOM 1301 N N . CYS A 1 165 ? 12.342 -7.423 -16.207 1.00 85.38 165 CYS A N 1
ATOM 1302 C CA . CYS A 1 165 ? 11.487 -8.570 -15.884 1.00 85.38 165 CYS A CA 1
ATOM 1303 C C . CYS A 1 165 ? 12.279 -9.879 -15.864 1.00 85.38 165 CYS A C 1
ATOM 1305 O O . CYS A 1 165 ? 12.175 -10.641 -14.900 1.00 85.38 165 CYS A O 1
ATOM 1307 N N . GLY A 1 166 ? 13.133 -10.099 -16.868 1.00 84.25 166 GLY A N 1
ATOM 1308 C CA . GLY A 1 166 ? 14.007 -11.273 -16.943 1.00 84.25 166 GLY A CA 1
ATOM 1309 C C . GLY A 1 166 ? 14.932 -11.425 -15.730 1.00 84.25 166 GLY A C 1
ATOM 1310 O O . GLY A 1 166 ? 15.277 -12.541 -15.347 1.00 84.25 166 GLY A O 1
ATOM 1311 N N . SER A 1 167 ? 15.277 -10.319 -15.063 1.00 86.81 167 SER A N 1
ATOM 1312 C CA . SER A 1 167 ? 16.128 -10.321 -13.868 1.00 86.81 167 SER A CA 1
ATOM 1313 C C . SER A 1 167 ? 15.372 -10.391 -12.534 1.00 86.81 167 SER A C 1
ATOM 1315 O O . SER A 1 167 ? 15.999 -10.565 -11.492 1.00 86.81 167 SER A O 1
ATOM 1317 N N . ILE A 1 168 ? 14.039 -10.258 -12.514 1.00 85.56 168 ILE A N 1
ATOM 1318 C CA . ILE A 1 168 ? 13.275 -10.198 -11.253 1.00 85.56 168 ILE A CA 1
ATOM 1319 C C . ILE A 1 168 ? 13.442 -11.488 -10.455 1.00 85.56 168 ILE A C 1
ATOM 1321 O O . ILE A 1 168 ? 13.733 -11.432 -9.263 1.00 85.56 168 ILE A O 1
ATOM 1325 N N . LYS A 1 169 ? 13.295 -12.649 -11.105 1.00 79.44 169 LYS A N 1
ATOM 1326 C CA . LYS A 1 169 ? 13.404 -13.944 -10.422 1.00 79.44 169 LYS A CA 1
ATOM 1327 C C . LYS A 1 169 ? 14.782 -14.182 -9.826 1.00 79.44 169 LYS A C 1
ATOM 1329 O O . LYS A 1 169 ? 14.859 -14.657 -8.705 1.00 79.44 169 LYS A O 1
ATOM 1334 N N . SER A 1 170 ? 15.862 -13.824 -10.520 1.00 85.00 170 SER A N 1
ATOM 1335 C CA . SER A 1 170 ? 17.208 -13.973 -9.954 1.00 85.00 170 SER A CA 1
ATOM 1336 C C . SER A 1 170 ? 17.446 -13.007 -8.792 1.00 85.00 170 SER A C 1
ATOM 1338 O O . SER A 1 170 ? 18.061 -13.383 -7.802 1.00 85.00 170 SER A O 1
ATOM 1340 N N . ARG A 1 171 ? 16.902 -11.785 -8.862 1.00 83.75 171 ARG A N 1
ATOM 1341 C CA . ARG A 1 171 ? 17.009 -10.786 -7.785 1.00 83.75 171 ARG A CA 1
ATOM 1342 C C . ARG A 1 171 ? 16.146 -11.111 -6.563 1.00 83.75 171 ARG A C 1
ATOM 1344 O O . ARG A 1 171 ? 16.504 -10.716 -5.457 1.00 83.75 171 ARG A O 1
ATOM 1351 N N . LEU A 1 172 ? 15.007 -11.775 -6.759 1.00 82.75 172 LEU A N 1
ATOM 1352 C CA . LEU A 1 172 ? 14.050 -12.124 -5.704 1.00 82.75 172 LEU A CA 1
ATOM 1353 C C . LEU A 1 172 ? 14.068 -13.607 -5.316 1.00 82.75 172 LEU A C 1
ATOM 1355 O O . LEU A 1 172 ? 13.330 -13.983 -4.412 1.00 82.75 172 LEU A O 1
ATOM 1359 N N . GLY A 1 173 ? 14.881 -14.447 -5.957 1.00 74.00 173 GLY A N 1
ATOM 1360 C CA . GLY A 1 173 ? 14.921 -15.891 -5.694 1.00 74.00 173 GLY A CA 1
ATOM 1361 C C . GLY A 1 173 ? 15.266 -16.210 -4.239 1.00 74.00 173 GLY A C 1
ATOM 1362 O O . GLY A 1 173 ? 14.655 -17.090 -3.641 1.00 74.00 173 GLY A O 1
ATOM 1363 N N . ASP A 1 174 ? 16.150 -15.404 -3.645 1.00 74.69 174 ASP A N 1
ATOM 1364 C CA . ASP A 1 174 ? 16.521 -15.486 -2.227 1.00 74.69 174 ASP A CA 1
ATOM 1365 C C . ASP A 1 174 ? 15.660 -14.585 -1.324 1.00 74.69 174 ASP A C 1
ATOM 1367 O O . ASP A 1 174 ? 15.898 -14.481 -0.118 1.00 74.69 174 ASP A O 1
ATOM 1371 N N . PHE A 1 175 ? 14.668 -13.879 -1.881 1.00 79.56 175 PHE A N 1
ATOM 1372 C CA . PHE A 1 175 ? 13.797 -13.026 -1.085 1.00 79.56 175 PHE A CA 1
ATOM 1373 C C . PHE A 1 175 ? 12.912 -13.916 -0.201 1.00 79.56 175 PHE A C 1
ATOM 1375 O O . PHE A 1 175 ? 12.171 -14.753 -0.724 1.00 79.56 175 PHE A O 1
ATOM 1382 N N . PRO A 1 176 ? 12.928 -13.746 1.134 1.00 81.62 176 PRO A N 1
ATOM 1383 C CA . PRO A 1 176 ? 12.305 -14.687 2.061 1.00 81.62 176 PRO A CA 1
ATOM 1384 C C . PRO A 1 176 ? 10.782 -14.480 2.148 1.00 81.62 176 PRO A C 1
ATOM 1386 O O . PRO A 1 176 ? 10.219 -14.361 3.235 1.00 81.62 176 PRO A O 1
ATOM 1389 N N . LEU A 1 177 ? 10.081 -14.410 1.008 1.00 81.31 177 LEU A N 1
ATOM 1390 C CA . LEU A 1 177 ? 8.647 -14.121 0.949 1.00 81.31 177 LEU A CA 1
ATOM 1391 C C . LEU A 1 177 ? 7.838 -15.168 1.715 1.00 81.31 177 LEU A C 1
ATOM 1393 O O . LEU A 1 177 ? 6.977 -14.804 2.510 1.00 81.31 177 LEU A O 1
ATOM 1397 N N . ALA A 1 178 ? 8.140 -16.455 1.524 1.00 79.75 178 ALA A N 1
ATOM 1398 C CA . ALA A 1 178 ? 7.469 -17.538 2.240 1.00 79.75 178 ALA A CA 1
ATOM 1399 C C . ALA A 1 178 ? 7.669 -17.428 3.763 1.00 79.75 178 ALA A C 1
ATOM 1401 O O . ALA A 1 178 ? 6.713 -17.575 4.524 1.00 79.75 178 ALA A O 1
ATOM 1402 N N . GLU A 1 179 ? 8.882 -17.086 4.212 1.00 82.88 179 GLU A N 1
ATOM 1403 C CA . GLU A 1 179 ? 9.165 -16.854 5.632 1.00 82.88 179 GLU A CA 1
ATOM 1404 C C . GLU A 1 179 ? 8.368 -15.655 6.160 1.00 82.88 179 GLU A C 1
ATOM 1406 O O . GLU A 1 179 ? 7.724 -15.753 7.202 1.00 82.88 179 GLU A O 1
ATOM 1411 N N . ILE A 1 180 ? 8.360 -14.536 5.424 1.00 80.94 180 ILE A N 1
ATOM 1412 C CA . ILE A 1 180 ? 7.595 -13.332 5.762 1.00 80.94 180 ILE A CA 1
ATOM 1413 C C . ILE A 1 180 ? 6.107 -13.665 5.901 1.00 80.94 180 ILE A C 1
ATOM 1415 O O . ILE A 1 180 ? 5.474 -13.252 6.874 1.00 80.94 180 ILE A O 1
ATOM 1419 N N . LEU A 1 181 ? 5.548 -14.429 4.964 1.00 78.75 181 LEU A N 1
ATOM 1420 C CA . LEU A 1 181 ? 4.142 -14.825 4.968 1.00 78.75 181 LEU A CA 1
ATOM 1421 C C . LEU A 1 181 ? 3.795 -15.795 6.099 1.00 78.75 181 LEU A C 1
ATOM 1423 O O . LEU A 1 181 ? 2.686 -15.733 6.624 1.00 78.75 181 LEU A O 1
ATOM 1427 N N . GLY A 1 182 ? 4.748 -16.629 6.522 1.00 74.31 182 GLY A N 1
ATOM 1428 C CA . GLY A 1 182 ? 4.603 -17.519 7.673 1.00 74.31 182 GLY A CA 1
ATOM 1429 C C . GLY A 1 182 ? 4.603 -16.804 9.030 1.00 74.31 182 GLY A C 1
ATOM 1430 O O . GLY A 1 182 ? 4.264 -17.414 10.046 1.00 74.31 182 GLY A O 1
ATOM 1431 N N . ARG A 1 183 ? 4.960 -15.511 9.091 1.00 77.62 183 ARG A N 1
ATOM 1432 C CA . ARG A 1 183 ? 5.000 -14.772 10.363 1.00 77.62 183 ARG A CA 1
ATOM 1433 C C . ARG A 1 183 ? 3.583 -14.552 10.915 1.00 77.62 183 ARG A C 1
ATOM 1435 O O . ARG A 1 183 ? 2.702 -14.120 10.171 1.00 77.62 183 ARG A O 1
ATOM 1442 N N . PRO A 1 184 ? 3.361 -14.692 12.240 1.00 64.75 184 PRO A N 1
ATOM 1443 C CA . PRO A 1 184 ? 2.046 -14.483 12.863 1.00 64.75 184 PRO A CA 1
ATOM 1444 C C . PRO A 1 184 ? 1.426 -13.100 12.609 1.00 64.75 184 PRO A C 1
ATOM 1446 O O . PRO A 1 184 ? 0.213 -12.928 12.706 1.00 64.75 184 PRO A O 1
ATOM 1449 N N . VAL A 1 185 ? 2.264 -12.107 12.300 1.00 66.88 185 VAL A N 1
ATOM 1450 C CA . VAL A 1 185 ? 1.861 -10.720 12.037 1.00 66.88 185 VAL A CA 1
ATOM 1451 C C . VAL A 1 185 ? 1.305 -10.499 10.631 1.00 66.88 185 VAL A C 1
ATOM 1453 O O . VAL A 1 185 ? 0.651 -9.486 10.398 1.00 66.88 185 VAL A O 1
ATOM 1456 N N . SER A 1 186 ? 1.541 -11.422 9.698 1.00 69.81 186 SER A N 1
ATOM 1457 C CA . SER A 1 186 ? 1.265 -11.191 8.280 1.00 69.81 186 SER A CA 1
ATOM 1458 C C . SER A 1 186 ? -0.225 -11.275 7.934 1.00 69.81 186 SER A C 1
ATOM 1460 O O . SER A 1 186 ? -0.634 -10.700 6.938 1.00 69.81 186 SER A O 1
ATOM 1462 N N . GLY A 1 187 ? -1.077 -11.852 8.788 1.00 76.50 187 GLY A N 1
ATOM 1463 C CA . GLY A 1 187 ? -2.518 -11.958 8.528 1.00 76.50 187 GLY A CA 1
ATOM 1464 C C . GLY A 1 187 ? -2.852 -13.007 7.456 1.00 76.50 187 GLY A C 1
ATOM 1465 O O . GLY A 1 187 ? -2.117 -13.219 6.490 1.00 76.50 187 GLY A O 1
ATOM 1466 N N . LYS A 1 188 ? -3.974 -13.715 7.623 1.00 83.81 188 LYS A N 1
ATOM 1467 C CA . LYS A 1 188 ? -4.335 -14.857 6.755 1.00 83.81 188 LYS A CA 1
ATOM 1468 C C . LYS A 1 188 ? -4.700 -14.442 5.327 1.00 83.81 188 LYS A C 1
ATOM 1470 O O . LYS A 1 188 ? -4.502 -15.202 4.386 1.00 83.81 188 LYS A O 1
ATOM 1475 N N . LEU A 1 189 ? -5.309 -13.275 5.151 1.00 86.88 189 LEU A N 1
ATOM 1476 C CA . LEU A 1 189 ? -5.720 -12.763 3.849 1.00 86.88 189 LEU A CA 1
ATOM 1477 C C . LEU A 1 189 ? -4.524 -12.250 3.044 1.00 86.88 189 LEU A C 1
ATOM 1479 O O . LEU A 1 189 ? -4.508 -12.448 1.836 1.00 86.88 189 LEU A O 1
ATOM 1483 N N . LEU A 1 190 ? -3.520 -11.649 3.691 1.00 88.50 190 LEU A N 1
ATOM 1484 C CA . LEU A 1 190 ? -2.277 -11.276 3.009 1.00 88.50 190 LEU A CA 1
ATOM 1485 C C . LEU A 1 190 ? -1.581 -12.512 2.426 1.00 88.50 190 LEU A C 1
ATOM 1487 O O . LEU A 1 190 ? -1.224 -12.497 1.254 1.00 88.50 190 LEU A O 1
ATOM 1491 N N . GLY A 1 191 ? -1.460 -13.584 3.220 1.00 89.31 191 GLY A N 1
ATOM 1492 C CA . GLY A 1 191 ? -0.903 -14.860 2.762 1.00 89.31 191 GLY A CA 1
ATOM 1493 C C . GLY A 1 191 ? -1.641 -15.417 1.546 1.00 89.31 191 GLY A C 1
ATOM 1494 O O . GLY A 1 191 ? -1.008 -15.702 0.540 1.00 89.31 191 GLY A O 1
ATOM 1495 N N . ARG A 1 192 ? -2.980 -15.473 1.595 1.00 91.06 192 ARG A N 1
ATOM 1496 C CA . ARG A 1 192 ? -3.803 -15.944 0.464 1.00 91.06 192 ARG A CA 1
ATOM 1497 C C . ARG A 1 192 ? -3.654 -15.096 -0.799 1.00 91.06 192 ARG A C 1
ATOM 1499 O O . ARG A 1 192 ? -3.643 -15.640 -1.891 1.00 91.06 192 ARG A O 1
ATOM 1506 N N . ILE A 1 193 ? -3.562 -13.771 -0.671 1.00 92.75 193 ILE A N 1
ATOM 1507 C CA . ILE A 1 193 ? -3.397 -12.898 -1.843 1.00 92.75 193 ILE A CA 1
ATOM 1508 C C . ILE A 1 193 ? -2.004 -13.060 -2.452 1.00 92.75 193 ILE A C 1
ATOM 1510 O O . ILE A 1 193 ? -1.874 -13.015 -3.666 1.00 92.75 193 ILE A O 1
ATOM 1514 N N . LEU A 1 194 ? -0.968 -13.260 -1.634 1.00 93.50 194 LEU A N 1
ATOM 1515 C CA . LEU A 1 194 ? 0.414 -13.403 -2.103 1.00 93.50 194 LEU A CA 1
ATOM 1516 C C . LEU A 1 194 ? 0.806 -14.843 -2.465 1.00 93.50 194 LEU A C 1
ATOM 1518 O O . LEU A 1 194 ? 1.892 -15.048 -2.996 1.00 93.50 194 LEU A O 1
ATOM 1522 N N . GLU A 1 195 ? -0.037 -15.839 -2.207 1.00 93.00 195 GLU A N 1
ATOM 1523 C CA . GLU A 1 195 ? 0.230 -17.246 -2.534 1.00 93.00 195 GLU A CA 1
ATOM 1524 C C . GLU A 1 195 ? 0.572 -17.464 -4.024 1.00 93.00 195 GLU A C 1
ATOM 1526 O O . GLU A 1 195 ? 1.614 -18.068 -4.297 1.00 93.00 195 GLU A O 1
ATOM 1531 N N . PRO A 1 196 ? -0.165 -16.894 -5.002 1.00 93.94 196 PRO A N 1
ATOM 1532 C CA . PRO A 1 196 ? 0.225 -16.976 -6.411 1.00 93.94 196 PRO A CA 1
ATOM 1533 C C . PRO A 1 196 ? 1.620 -16.404 -6.693 1.00 93.94 196 PRO A C 1
ATOM 1535 O O . PRO A 1 196 ? 2.352 -16.924 -7.531 1.00 93.94 196 PRO A O 1
ATOM 1538 N N . LEU A 1 197 ? 2.019 -15.359 -5.961 1.00 91.81 197 LEU A N 1
ATOM 1539 C CA . LEU A 1 197 ? 3.340 -14.753 -6.092 1.00 91.81 197 LEU A CA 1
ATOM 1540 C C . LEU A 1 197 ? 4.448 -15.663 -5.555 1.00 91.81 197 LEU A C 1
ATOM 1542 O O . LEU A 1 197 ? 5.507 -15.767 -6.169 1.00 91.81 197 LEU A O 1
ATOM 1546 N N . VAL A 1 198 ? 4.204 -16.349 -4.436 1.00 90.88 198 VAL A N 1
ATOM 1547 C CA . VAL A 1 198 ? 5.133 -17.357 -3.902 1.00 90.88 198 VAL A CA 1
ATOM 1548 C C . VAL A 1 198 ? 5.333 -18.476 -4.918 1.00 90.88 198 VAL A C 1
ATOM 1550 O O . VAL A 1 198 ? 6.475 -18.806 -5.235 1.00 90.88 198 VAL A O 1
ATOM 1553 N N . HIS A 1 199 ? 4.245 -19.003 -5.484 1.00 91.06 199 HIS A N 1
ATOM 1554 C CA . HIS A 1 199 ? 4.321 -20.024 -6.528 1.00 91.06 199 HIS A CA 1
ATOM 1555 C C . HIS A 1 199 ? 5.073 -19.531 -7.764 1.00 91.06 199 HIS A C 1
ATOM 1557 O O . HIS A 1 199 ? 5.920 -20.249 -8.298 1.00 91.06 199 HIS A O 1
ATOM 1563 N N . LEU A 1 200 ? 4.827 -18.290 -8.192 1.00 90.44 200 LEU A N 1
ATOM 1564 C CA . LEU A 1 200 ? 5.548 -17.694 -9.309 1.00 90.44 200 LEU A CA 1
ATOM 1565 C C . LEU A 1 200 ? 7.052 -17.641 -9.034 1.00 90.44 200 LEU A C 1
ATOM 1567 O O . LEU A 1 200 ? 7.820 -18.076 -9.886 1.00 90.44 200 LEU A O 1
ATOM 1571 N N . LEU A 1 201 ? 7.477 -17.165 -7.862 1.00 88.19 201 LEU A N 1
ATOM 1572 C CA . LEU A 1 201 ? 8.895 -17.056 -7.499 1.00 88.19 201 LEU A CA 1
ATOM 1573 C C . LEU A 1 201 ? 9.582 -18.420 -7.341 1.00 88.19 201 LEU A C 1
ATOM 1575 O O . LEU A 1 201 ? 10.750 -18.546 -7.691 1.00 88.19 201 LEU A O 1
ATOM 1579 N N . GLN A 1 202 ? 8.861 -19.439 -6.869 1.00 87.56 202 GLN A N 1
ATOM 1580 C CA . GLN A 1 202 ? 9.382 -20.802 -6.704 1.00 87.56 202 GLN A CA 1
ATOM 1581 C C . GLN A 1 202 ? 9.378 -21.622 -8.001 1.00 87.56 202 GLN A C 1
ATOM 1583 O O . GLN A 1 202 ? 10.097 -22.613 -8.109 1.00 87.56 202 GLN A O 1
ATOM 1588 N N . SER A 1 203 ? 8.563 -21.241 -8.986 1.00 88.31 203 SER A N 1
ATOM 1589 C CA . SER A 1 203 ? 8.510 -21.941 -10.270 1.00 88.31 203 SER A CA 1
ATOM 1590 C C . SER A 1 203 ? 9.783 -21.727 -11.096 1.00 88.31 203 SER A C 1
ATOM 1592 O O . SER A 1 203 ? 10.399 -20.659 -11.070 1.00 88.31 203 SER A O 1
ATOM 1594 N N . THR A 1 204 ? 10.130 -22.715 -11.919 1.00 86.12 204 THR A N 1
ATOM 1595 C CA . THR A 1 204 ? 11.218 -22.625 -12.909 1.00 86.12 204 THR A CA 1
ATOM 1596 C C . THR A 1 204 ? 10.818 -21.863 -14.175 1.00 86.12 204 THR A C 1
ATOM 1598 O O . THR A 1 204 ? 11.682 -21.487 -14.961 1.00 86.12 204 THR A O 1
ATOM 1601 N N . ASN A 1 205 ? 9.520 -21.611 -14.381 1.00 86.38 205 ASN A N 1
ATOM 1602 C CA . ASN A 1 205 ? 9.009 -20.933 -15.573 1.00 86.38 205 ASN A CA 1
ATOM 1603 C C . ASN A 1 205 ? 9.514 -19.485 -15.627 1.00 86.38 205 ASN A C 1
ATOM 1605 O O . ASN A 1 205 ? 9.347 -18.770 -14.643 1.00 86.38 205 ASN A O 1
ATOM 1609 N N . PRO A 1 206 ? 10.103 -18.996 -16.725 1.00 82.12 206 PRO A N 1
ATOM 1610 C CA . PRO A 1 206 ? 10.474 -17.589 -16.810 1.00 82.12 206 PRO A CA 1
ATOM 1611 C C . PRO A 1 206 ? 9.232 -16.692 -16.691 1.00 82.12 206 PRO A C 1
ATOM 1613 O O . PRO A 1 206 ? 8.119 -17.101 -17.025 1.00 82.12 206 PRO A O 1
ATOM 1616 N N . LEU A 1 207 ? 9.420 -15.461 -16.210 1.00 83.62 207 LEU A N 1
ATOM 1617 C CA . LEU A 1 207 ? 8.380 -14.441 -16.357 1.00 83.62 207 LEU A CA 1
ATOM 1618 C C . LEU A 1 207 ? 8.166 -14.154 -17.851 1.00 83.62 207 LEU A C 1
ATOM 1620 O O . LEU A 1 207 ? 9.130 -14.264 -18.617 1.00 83.62 207 LEU A O 1
ATOM 1624 N N . PRO A 1 208 ? 6.949 -13.762 -18.272 1.00 80.12 208 PRO A N 1
ATOM 1625 C CA . PRO A 1 208 ? 6.719 -13.294 -19.631 1.00 80.12 208 PRO A CA 1
ATOM 1626 C C . PRO A 1 208 ? 7.743 -12.214 -19.993 1.00 80.12 208 PRO A C 1
ATOM 1628 O O . PRO A 1 208 ? 7.904 -11.234 -19.264 1.00 80.12 208 PRO A O 1
ATOM 1631 N N . THR A 1 209 ? 8.463 -12.414 -21.097 1.00 71.19 209 THR A N 1
ATOM 1632 C CA . THR A 1 209 ? 9.476 -11.461 -21.571 1.00 71.19 209 THR A CA 1
ATOM 1633 C C . THR A 1 209 ? 8.827 -10.196 -22.109 1.00 71.19 209 THR A C 1
ATOM 1635 O O . THR A 1 209 ? 9.340 -9.111 -21.886 1.00 71.19 209 THR A O 1
ATOM 1638 N N . VAL A 1 210 ? 7.662 -10.303 -22.747 1.00 73.00 210 VAL A N 1
ATOM 1639 C CA . VAL A 1 210 ? 6.869 -9.146 -23.167 1.00 73.00 210 VAL A CA 1
ATOM 1640 C C . VAL A 1 210 ? 5.701 -8.988 -22.207 1.00 73.00 210 VAL A C 1
ATOM 1642 O O . VAL A 1 210 ? 4.800 -9.822 -22.179 1.00 73.00 210 VAL A O 1
ATOM 1645 N N . LEU A 1 211 ? 5.718 -7.908 -21.429 1.00 81.06 211 LEU A N 1
ATOM 1646 C CA . LEU A 1 211 ? 4.611 -7.541 -20.558 1.00 81.06 211 LEU A CA 1
ATOM 1647 C C . LEU A 1 211 ? 4.079 -6.167 -20.959 1.00 81.06 211 LEU A C 1
ATOM 1649 O O . LEU A 1 211 ? 4.721 -5.141 -20.731 1.00 81.06 211 LEU A O 1
ATOM 1653 N N . THR A 1 212 ? 2.886 -6.151 -21.544 1.00 87.88 212 THR A N 1
ATOM 1654 C CA . THR A 1 212 ? 2.110 -4.924 -21.716 1.00 87.88 212 THR A CA 1
ATOM 1655 C C . THR A 1 212 ? 1.237 -4.750 -20.484 1.00 87.88 212 THR A C 1
ATOM 1657 O O . THR A 1 212 ? 0.383 -5.586 -20.204 1.00 87.88 212 THR A O 1
ATOM 1660 N N . LEU A 1 213 ? 1.471 -3.681 -19.726 1.00 93.12 213 LEU A N 1
ATOM 1661 C CA . LEU A 1 213 ? 0.640 -3.369 -18.570 1.00 93.12 213 LEU A CA 1
ATOM 1662 C C . LEU A 1 213 ? -0.686 -2.767 -19.027 1.00 93.12 213 LEU A C 1
ATOM 1664 O O . LEU A 1 213 ? -0.714 -1.884 -19.887 1.00 93.12 213 LEU A O 1
ATOM 1668 N N . ASP A 1 214 ? -1.770 -3.208 -18.397 1.00 96.69 214 ASP A N 1
ATOM 1669 C CA . ASP A 1 214 ? -3.053 -2.525 -18.493 1.00 96.69 214 ASP A CA 1
ATOM 1670 C C . ASP A 1 214 ? -2.896 -1.045 -18.061 1.00 96.69 214 ASP A C 1
ATOM 1672 O O . ASP A 1 214 ? -2.284 -0.778 -17.017 1.00 96.69 214 ASP A O 1
ATOM 1676 N N . PRO A 1 215 ? -3.437 -0.064 -18.813 1.00 97.38 215 PRO A N 1
ATOM 1677 C CA . PRO A 1 215 ? -3.256 1.356 -18.502 1.00 97.38 215 PRO A CA 1
ATOM 1678 C C . PRO A 1 215 ? -3.789 1.785 -17.128 1.00 97.38 215 PRO A C 1
ATOM 1680 O O . PRO A 1 215 ? -3.268 2.729 -16.523 1.00 97.38 215 PRO A O 1
ATOM 1683 N N . LEU A 1 216 ? -4.840 1.133 -16.616 1.00 96.94 216 LEU A N 1
ATOM 1684 C CA . LEU A 1 216 ? -5.374 1.427 -15.287 1.00 96.94 216 LEU A CA 1
ATOM 1685 C C . LEU A 1 216 ? -4.430 0.900 -14.202 1.00 96.94 216 LEU A C 1
ATOM 1687 O O . LEU A 1 216 ? -4.173 1.621 -13.231 1.00 96.94 216 LEU A O 1
ATOM 1691 N N . LEU A 1 217 ? -3.892 -0.310 -14.376 1.00 97.50 217 LEU A N 1
ATOM 1692 C CA . LEU A 1 217 ? -2.885 -0.875 -13.478 1.00 97.50 217 LEU A CA 1
ATOM 1693 C C . LEU A 1 217 ? -1.591 -0.052 -13.476 1.00 97.50 217 LEU A C 1
ATOM 1695 O O . LEU A 1 217 ? -1.093 0.271 -12.400 1.00 97.50 217 LEU A O 1
ATOM 1699 N N . ASP A 1 218 ? -1.085 0.334 -14.649 1.00 97.75 218 ASP A N 1
ATOM 1700 C CA . ASP A 1 218 ? 0.127 1.150 -14.798 1.00 97.75 218 ASP A CA 1
ATOM 1701 C C . ASP A 1 218 ? -0.014 2.493 -14.060 1.00 97.75 218 ASP A C 1
ATOM 1703 O O . ASP A 1 218 ? 0.801 2.855 -13.206 1.00 97.75 218 ASP A O 1
ATOM 1707 N N . ALA A 1 219 ? -1.132 3.189 -14.278 1.00 97.44 219 ALA A N 1
ATOM 1708 C CA . ALA A 1 219 ? -1.408 4.449 -13.601 1.00 97.44 219 ALA A CA 1
ATOM 1709 C C . ALA A 1 219 ? -1.593 4.287 -12.080 1.00 97.44 219 ALA A C 1
ATOM 1711 O O . ALA A 1 219 ? -1.163 5.150 -11.306 1.00 97.44 219 ALA A O 1
ATOM 1712 N N . PHE A 1 220 ? -2.221 3.195 -11.629 1.00 97.75 220 PHE A N 1
ATOM 1713 C CA . PHE A 1 220 ? -2.318 2.895 -10.201 1.00 97.75 220 PHE A CA 1
ATOM 1714 C C . PHE A 1 220 ? -0.946 2.598 -9.589 1.00 97.75 220 PHE A C 1
ATOM 1716 O O . PHE A 1 220 ? -0.657 3.077 -8.493 1.00 97.75 220 PHE A O 1
ATOM 1723 N N . ALA A 1 221 ? -0.084 1.856 -10.283 1.00 98.06 221 ALA A N 1
ATOM 1724 C CA . ALA A 1 221 ? 1.257 1.538 -9.814 1.00 98.06 221 ALA A CA 1
ATOM 1725 C C . ALA A 1 221 ? 2.110 2.799 -9.623 1.00 98.06 221 ALA A C 1
ATOM 1727 O O . ALA A 1 221 ? 2.772 2.941 -8.591 1.00 98.06 221 ALA A O 1
ATOM 1728 N N . LEU A 1 222 ? 2.022 3.768 -10.538 1.00 98.12 222 LEU A N 1
ATOM 1729 C CA . LEU A 1 222 ? 2.661 5.080 -10.381 1.00 98.12 222 LEU A CA 1
ATOM 1730 C C . LEU A 1 222 ? 2.103 5.858 -9.183 1.00 98.12 222 LEU A C 1
ATOM 1732 O O . LEU A 1 222 ? 2.869 6.431 -8.400 1.00 98.12 222 LEU A O 1
ATOM 1736 N N . HIS A 1 223 ? 0.779 5.846 -8.994 1.00 97.44 223 HIS A N 1
ATOM 1737 C CA . HIS A 1 223 ? 0.133 6.470 -7.837 1.00 97.44 223 HIS A CA 1
ATOM 1738 C C . HIS A 1 223 ? 0.600 5.835 -6.516 1.00 97.44 223 HIS A C 1
ATOM 1740 O O . HIS A 1 223 ? 1.023 6.535 -5.592 1.00 97.44 223 HIS A O 1
ATOM 1746 N N . ALA A 1 224 ? 0.586 4.504 -6.441 1.00 97.94 224 ALA A N 1
ATOM 1747 C CA . ALA A 1 224 ? 1.031 3.744 -5.281 1.00 97.94 224 ALA A CA 1
ATOM 1748 C C . ALA A 1 224 ? 2.515 3.993 -4.978 1.00 97.94 224 ALA A C 1
ATOM 1750 O O . ALA A 1 224 ? 2.867 4.254 -3.828 1.00 97.94 224 ALA A O 1
ATOM 1751 N N . THR A 1 225 ? 3.372 3.986 -6.001 1.00 98.50 225 THR A N 1
ATOM 1752 C CA . THR A 1 225 ? 4.811 4.266 -5.874 1.00 98.50 225 THR A CA 1
ATOM 1753 C C . THR A 1 225 ? 5.062 5.682 -5.363 1.00 98.50 225 THR A C 1
ATOM 1755 O O . THR A 1 225 ? 5.843 5.877 -4.430 1.00 98.50 225 THR A O 1
ATOM 1758 N N . THR A 1 226 ? 4.337 6.667 -5.901 1.00 98.06 226 THR A N 1
ATOM 1759 C CA . THR A 1 226 ? 4.394 8.058 -5.434 1.00 98.06 226 THR A CA 1
ATOM 1760 C C . THR A 1 226 ? 4.062 8.153 -3.946 1.00 98.06 226 THR A C 1
ATOM 1762 O O . THR A 1 226 ? 4.805 8.787 -3.196 1.00 98.06 226 THR A O 1
ATOM 1765 N N . ASN A 1 227 ? 2.992 7.492 -3.490 1.00 97.69 227 ASN A N 1
ATOM 1766 C CA . ASN A 1 227 ? 2.607 7.509 -2.077 1.00 97.69 227 ASN A CA 1
ATOM 1767 C C . ASN A 1 227 ? 3.596 6.740 -1.187 1.00 97.69 227 ASN A C 1
ATOM 1769 O O . ASN A 1 227 ? 3.909 7.221 -0.100 1.00 97.69 227 ASN A O 1
ATOM 1773 N N . MET A 1 228 ? 4.139 5.601 -1.636 1.00 98.00 228 MET A N 1
ATOM 1774 C CA . MET A 1 228 ? 5.176 4.863 -0.896 1.00 98.00 228 MET A CA 1
ATOM 1775 C C . MET A 1 228 ? 6.388 5.746 -0.575 1.00 98.00 228 MET A C 1
ATOM 1777 O O . MET A 1 228 ? 6.878 5.724 0.556 1.00 98.00 228 MET A O 1
ATOM 1781 N N . ILE A 1 229 ? 6.840 6.534 -1.555 1.00 98.25 229 ILE A N 1
ATOM 1782 C CA . ILE A 1 229 ? 8.015 7.405 -1.439 1.00 98.25 229 ILE A CA 1
ATOM 1783 C C . ILE A 1 229 ? 7.681 8.684 -0.669 1.00 98.25 229 ILE A C 1
ATOM 1785 O O . ILE A 1 229 ? 8.303 8.961 0.353 1.00 98.25 229 ILE A O 1
ATOM 1789 N N . ARG A 1 230 ? 6.660 9.438 -1.100 1.00 97.38 230 ARG A N 1
ATOM 1790 C CA . ARG A 1 230 ? 6.272 10.728 -0.494 1.00 97.38 230 ARG A CA 1
ATOM 1791 C C . ARG A 1 230 ? 5.950 10.598 0.994 1.00 97.38 230 ARG A C 1
ATOM 1793 O O . ARG A 1 230 ? 6.237 11.517 1.761 1.00 97.38 230 ARG A O 1
ATOM 1800 N N . LEU A 1 231 ? 5.330 9.483 1.386 1.00 97.00 231 LEU A N 1
ATOM 1801 C CA . LEU A 1 231 ? 4.931 9.213 2.769 1.00 97.00 231 LEU A CA 1
ATOM 1802 C C . LEU A 1 231 ? 5.992 8.428 3.553 1.00 97.00 231 LEU A C 1
ATOM 1804 O O . LEU A 1 231 ? 5.777 8.129 4.726 1.00 97.00 231 LEU A O 1
ATOM 1808 N N . VAL A 1 232 ? 7.128 8.102 2.922 1.00 97.25 232 VAL A N 1
ATOM 1809 C CA . VAL A 1 232 ? 8.257 7.379 3.523 1.00 97.25 232 VAL A CA 1
ATOM 1810 C C . VAL A 1 232 ? 7.791 6.078 4.200 1.00 97.25 232 VAL A C 1
ATOM 1812 O O . VAL A 1 232 ? 8.111 5.790 5.357 1.00 97.25 232 VAL A O 1
ATOM 1815 N N . LEU A 1 233 ? 6.974 5.291 3.487 1.00 95.69 233 LEU A N 1
ATOM 1816 C CA . LEU A 1 233 ? 6.347 4.082 4.042 1.00 95.69 233 LEU A CA 1
ATOM 1817 C C . LEU A 1 233 ? 7.338 2.922 4.212 1.00 95.69 233 LEU A C 1
ATOM 1819 O O . LEU A 1 233 ? 7.089 2.025 5.016 1.00 95.69 233 LEU A O 1
ATOM 1823 N N . ALA A 1 234 ? 8.466 2.955 3.500 1.00 96.12 234 ALA A N 1
ATOM 1824 C CA . ALA A 1 234 ? 9.576 2.013 3.630 1.00 96.12 234 ALA A CA 1
ATOM 1825 C C . ALA A 1 234 ? 10.879 2.763 3.983 1.00 96.12 234 ALA A C 1
ATOM 1827 O O . ALA A 1 234 ? 11.785 2.843 3.160 1.00 96.12 234 ALA A O 1
ATOM 1828 N N . PRO A 1 235 ? 11.000 3.325 5.203 1.00 95.44 235 PRO A N 1
ATOM 1829 C CA . PRO A 1 235 ? 12.103 4.226 5.574 1.00 95.44 235 PRO A CA 1
ATOM 1830 C C . PRO A 1 235 ? 13.486 3.558 5.612 1.00 95.44 235 PRO A C 1
ATOM 1832 O O . PRO A 1 235 ? 14.490 4.239 5.760 1.00 95.44 235 PRO A O 1
ATOM 1835 N N . HIS A 1 236 ? 13.543 2.230 5.522 1.00 93.62 236 HIS A N 1
ATOM 1836 C CA . HIS A 1 236 ? 14.776 1.446 5.520 1.00 93.62 236 HIS A CA 1
ATOM 1837 C C . HIS A 1 236 ? 15.327 1.208 4.103 1.00 93.62 236 HIS A C 1
ATOM 1839 O O . HIS A 1 236 ? 16.336 0.524 3.951 1.00 93.62 236 HIS A O 1
ATOM 1845 N N . LEU A 1 237 ? 14.651 1.726 3.072 1.00 95.00 237 LEU A N 1
ATOM 1846 C CA . LEU A 1 237 ? 15.033 1.585 1.673 1.00 95.00 237 LEU A CA 1
ATOM 1847 C C . LEU A 1 237 ? 15.214 2.967 1.038 1.00 95.00 237 LEU A C 1
ATOM 1849 O O . LEU A 1 237 ? 14.351 3.832 1.213 1.00 95.00 237 LEU A O 1
ATOM 1853 N N . PRO A 1 238 ? 16.269 3.174 0.232 1.00 96.69 238 PRO A N 1
ATOM 1854 C CA . PRO A 1 238 ? 16.388 4.387 -0.563 1.00 96.69 238 PRO A CA 1
ATOM 1855 C C . PRO A 1 238 ? 15.228 4.500 -1.572 1.00 96.69 238 PRO A C 1
ATOM 1857 O O . PRO A 1 238 ? 14.811 3.480 -2.133 1.00 96.69 238 PRO A O 1
ATOM 1860 N N . PRO A 1 239 ? 14.740 5.712 -1.895 1.00 97.94 239 PRO A N 1
ATOM 1861 C CA . PRO A 1 239 ? 13.600 5.908 -2.796 1.00 97.94 239 PRO A CA 1
ATOM 1862 C C . PRO A 1 239 ? 13.680 5.186 -4.159 1.00 97.94 239 PRO A C 1
ATOM 1864 O O . PRO A 1 239 ? 12.667 4.611 -4.563 1.00 97.94 239 PRO A O 1
ATOM 1867 N N . PRO A 1 240 ? 14.839 5.111 -4.853 1.00 97.88 240 PRO A N 1
ATOM 1868 C CA . PRO A 1 240 ? 14.947 4.348 -6.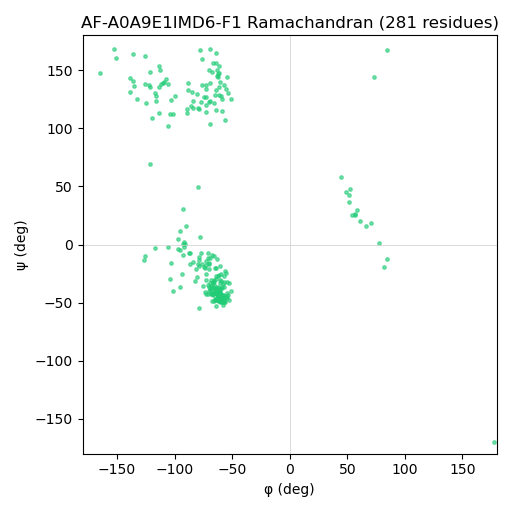099 1.00 97.88 240 PRO A CA 1
ATOM 1869 C C . PRO A 1 240 ? 14.674 2.854 -5.907 1.00 97.88 240 PRO A C 1
ATOM 1871 O O . PRO A 1 240 ? 14.026 2.234 -6.744 1.00 97.88 240 PRO A O 1
ATOM 1874 N N . HIS A 1 241 ? 15.103 2.277 -4.781 1.00 95.94 241 HIS A N 1
ATOM 1875 C CA . HIS A 1 241 ? 14.853 0.869 -4.471 1.00 95.94 241 HIS A CA 1
ATOM 1876 C C . HIS A 1 241 ? 13.370 0.620 -4.200 1.00 95.94 241 HIS A C 1
ATOM 1878 O O . HIS A 1 241 ? 12.826 -0.377 -4.668 1.00 95.94 241 HIS A O 1
ATOM 1884 N N . VAL A 1 242 ? 12.696 1.544 -3.505 1.00 97.25 242 VAL A N 1
ATOM 1885 C CA . VAL A 1 242 ? 11.239 1.481 -3.316 1.00 97.25 242 VAL A CA 1
ATOM 1886 C C . VAL A 1 242 ? 10.525 1.506 -4.668 1.00 97.25 242 VAL A C 1
ATOM 1888 O O . VAL A 1 242 ? 9.668 0.659 -4.906 1.00 97.25 242 VAL A O 1
ATOM 1891 N N . ALA A 1 243 ? 10.902 2.417 -5.571 1.00 97.81 243 ALA A N 1
ATOM 1892 C CA . ALA A 1 243 ? 10.323 2.480 -6.912 1.00 97.81 243 ALA A CA 1
ATOM 1893 C C . ALA A 1 243 ? 10.527 1.177 -7.695 1.00 97.81 243 ALA A C 1
ATOM 1895 O O . ALA A 1 243 ? 9.556 0.617 -8.197 1.00 97.81 243 ALA A O 1
ATOM 1896 N N . LEU A 1 244 ? 11.751 0.645 -7.732 1.00 95.75 244 LEU A N 1
ATOM 1897 C CA . LEU A 1 244 ? 12.043 -0.601 -8.442 1.00 95.75 244 LEU A CA 1
ATOM 1898 C C . LEU A 1 244 ? 11.292 -1.798 -7.856 1.00 95.75 244 LEU A C 1
ATOM 1900 O O . LEU A 1 244 ? 10.757 -2.597 -8.616 1.00 95.75 244 LEU A O 1
ATOM 1904 N N . LEU A 1 245 ? 11.180 -1.908 -6.530 1.00 95.69 245 LEU A N 1
ATOM 1905 C CA . LEU A 1 245 ? 10.378 -2.960 -5.902 1.00 95.69 245 LEU A CA 1
ATOM 1906 C C . LEU A 1 245 ? 8.894 -2.831 -6.257 1.00 95.69 245 LEU A C 1
ATOM 1908 O O . LEU A 1 245 ? 8.232 -3.844 -6.474 1.00 95.69 245 LEU A O 1
ATOM 1912 N N . MET A 1 246 ? 8.360 -1.613 -6.354 1.00 97.75 246 MET A N 1
ATOM 1913 C CA . MET A 1 246 ? 6.988 -1.402 -6.822 1.00 97.75 246 MET A CA 1
ATOM 1914 C C . MET A 1 246 ? 6.827 -1.762 -8.308 1.00 97.75 246 MET A C 1
ATOM 1916 O O . MET A 1 246 ? 5.818 -2.376 -8.660 1.00 97.75 246 MET A O 1
ATOM 1920 N N . CYS A 1 247 ? 7.825 -1.489 -9.159 1.00 96.19 247 CYS A N 1
ATOM 1921 C CA . CYS A 1 247 ? 7.862 -1.992 -10.538 1.00 96.19 247 CYS A CA 1
ATOM 1922 C C . CYS A 1 247 ? 7.814 -3.520 -10.575 1.00 96.19 247 CYS A C 1
ATOM 1924 O O . CYS A 1 247 ? 6.963 -4.077 -11.262 1.00 96.19 247 CYS A O 1
ATOM 1926 N N . MET A 1 248 ? 8.650 -4.197 -9.779 1.00 94.81 248 MET A N 1
ATOM 1927 C CA . MET A 1 248 ? 8.659 -5.663 -9.707 1.00 94.81 248 MET A CA 1
ATOM 1928 C C . MET A 1 248 ? 7.295 -6.217 -9.300 1.00 94.81 248 MET A C 1
ATOM 1930 O O . MET A 1 248 ? 6.771 -7.108 -9.963 1.00 94.81 248 MET A O 1
ATOM 1934 N N . GLY A 1 249 ? 6.695 -5.672 -8.238 1.00 95.62 249 GLY A N 1
ATOM 1935 C CA . GLY A 1 249 ? 5.372 -6.094 -7.777 1.00 95.62 249 GLY A CA 1
ATOM 1936 C C . GLY A 1 249 ? 4.284 -5.908 -8.828 1.00 95.62 249 GLY A C 1
ATOM 1937 O O . GLY A 1 249 ? 3.424 -6.769 -8.972 1.00 95.62 249 GLY A O 1
ATOM 1938 N N . THR A 1 250 ? 4.346 -4.813 -9.589 1.00 96.69 250 THR A N 1
ATOM 1939 C CA . THR A 1 250 ? 3.384 -4.518 -10.661 1.00 96.69 250 THR A CA 1
ATOM 1940 C C . THR A 1 250 ? 3.517 -5.517 -11.803 1.00 96.69 250 THR A C 1
ATOM 1942 O O . THR A 1 250 ? 2.523 -6.109 -12.217 1.00 96.69 250 THR A O 1
ATOM 1945 N N . THR A 1 251 ? 4.748 -5.757 -12.260 1.00 94.56 251 THR A N 1
ATOM 1946 C CA . THR A 1 251 ? 5.053 -6.745 -13.297 1.00 94.56 251 THR A CA 1
ATOM 1947 C C . THR A 1 251 ? 4.578 -8.137 -12.899 1.00 94.56 251 THR A C 1
ATOM 1949 O O . THR A 1 251 ? 3.910 -8.813 -13.676 1.00 94.56 251 THR A O 1
ATOM 1952 N N . MET A 1 252 ? 4.913 -8.575 -11.684 1.00 94.31 252 MET A N 1
ATOM 1953 C CA . MET A 1 252 ? 4.527 -9.902 -11.211 1.00 94.31 252 MET A CA 1
ATOM 1954 C C . MET A 1 252 ? 3.011 -10.018 -11.057 1.00 94.31 252 MET A C 1
ATOM 1956 O O . MET A 1 252 ? 2.458 -11.054 -11.400 1.00 94.31 252 MET A O 1
ATOM 1960 N N . ALA A 1 253 ? 2.331 -8.963 -10.598 1.00 95.88 253 ALA A N 1
ATOM 1961 C CA . ALA A 1 253 ? 0.878 -8.971 -10.494 1.00 95.88 253 ALA A CA 1
ATOM 1962 C C . ALA A 1 253 ? 0.204 -9.139 -11.863 1.00 95.88 253 ALA A C 1
ATOM 1964 O O . ALA A 1 253 ? -0.620 -10.036 -12.019 1.00 95.88 253 ALA A O 1
ATOM 1965 N N . ALA A 1 254 ? 0.634 -8.360 -12.858 1.00 95.50 254 ALA A N 1
ATOM 1966 C CA . ALA A 1 254 ? 0.137 -8.464 -14.228 1.00 95.50 254 ALA A CA 1
ATOM 1967 C C . ALA A 1 254 ? 0.474 -9.810 -14.895 1.00 95.50 254 ALA A C 1
ATOM 1969 O O . ALA A 1 254 ? -0.288 -10.286 -15.723 1.00 95.50 254 ALA A O 1
ATOM 1970 N N . ALA A 1 255 ? 1.589 -10.447 -14.525 1.00 93.62 255 ALA A N 1
ATOM 1971 C CA . ALA A 1 255 ? 1.931 -11.785 -15.012 1.00 93.62 255 ALA A CA 1
ATOM 1972 C C . ALA A 1 255 ? 1.088 -12.907 -14.369 1.00 93.62 255 ALA A C 1
ATOM 1974 O O . ALA A 1 255 ? 1.052 -14.017 -14.894 1.00 93.62 255 ALA A O 1
ATOM 1975 N N . ILE A 1 256 ? 0.459 -12.646 -13.218 1.00 94.88 256 ILE A N 1
ATOM 1976 C CA . ILE A 1 256 ? -0.373 -13.613 -12.485 1.00 94.88 256 ILE A CA 1
ATOM 1977 C C . ILE A 1 256 ? -1.854 -13.457 -12.847 1.00 94.88 256 ILE A C 1
ATOM 1979 O O . ILE A 1 256 ? -2.584 -14.449 -12.875 1.00 94.88 256 ILE A O 1
ATOM 1983 N N . HIS A 1 257 ? -2.314 -12.226 -13.073 1.00 95.75 257 HIS A N 1
ATOM 1984 C CA . HIS A 1 257 ? -3.724 -11.919 -13.279 1.00 95.75 257 HIS A CA 1
ATOM 1985 C C . HIS A 1 257 ? -3.948 -11.019 -14.496 1.00 95.75 257 HIS A C 1
ATOM 1987 O O . HIS A 1 257 ? -3.473 -9.884 -14.525 1.00 95.75 257 HIS A O 1
ATOM 1993 N N . ASP A 1 258 ? -4.803 -11.479 -15.410 1.00 94.25 258 ASP A N 1
ATOM 1994 C CA . ASP A 1 258 ? -5.288 -10.672 -16.537 1.00 94.25 258 ASP A CA 1
ATOM 1995 C C . ASP A 1 258 ? -6.286 -9.583 -16.093 1.00 94.25 258 ASP A C 1
ATOM 1997 O O . ASP A 1 258 ? -6.423 -8.551 -16.745 1.00 94.25 258 ASP A O 1
ATOM 2001 N N . ASP A 1 259 ? -6.983 -9.789 -14.967 1.00 96.25 259 ASP A N 1
ATOM 2002 C CA . ASP A 1 259 ? -7.901 -8.798 -14.391 1.00 96.25 259 ASP A CA 1
ATOM 2003 C C . ASP A 1 259 ? -7.115 -7.709 -13.628 1.00 96.25 259 ASP A C 1
ATOM 2005 O O . ASP A 1 259 ? -6.493 -8.006 -12.593 1.00 96.25 259 ASP A O 1
ATOM 2009 N N . PRO A 1 260 ? -7.175 -6.431 -14.058 1.00 96.25 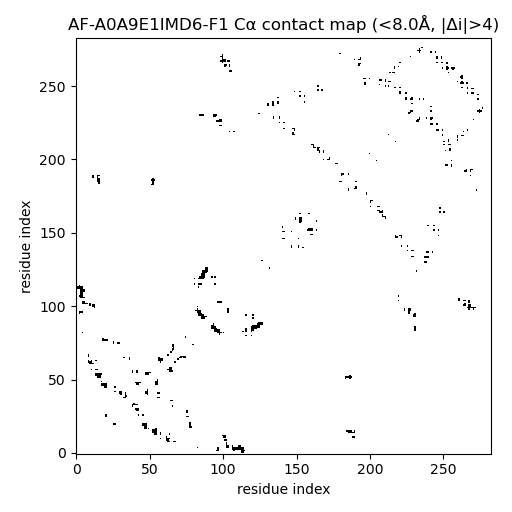260 PRO A N 1
ATOM 2010 C CA . PRO A 1 260 ? -6.463 -5.346 -13.396 1.00 96.25 260 PRO A CA 1
ATOM 2011 C C . PRO A 1 260 ? -6.916 -5.139 -11.942 1.00 96.25 260 PRO A C 1
ATOM 2013 O O . PRO A 1 260 ? -6.111 -4.696 -11.122 1.00 96.25 260 PRO A O 1
ATOM 2016 N N . ALA A 1 261 ? -8.150 -5.509 -11.571 1.00 95.38 261 ALA A N 1
ATOM 2017 C CA . ALA A 1 261 ? -8.613 -5.425 -10.186 1.00 95.38 261 ALA A CA 1
ATOM 2018 C C . ALA A 1 261 ? -7.909 -6.431 -9.264 1.00 95.38 261 ALA A C 1
ATOM 2020 O O . ALA A 1 261 ? -7.491 -6.064 -8.160 1.00 95.38 261 ALA A O 1
ATOM 2021 N N . GLN A 1 262 ? -7.719 -7.678 -9.711 1.00 96.25 262 GLN A N 1
ATOM 2022 C CA . GLN A 1 262 ? -6.938 -8.664 -8.953 1.00 96.25 262 GLN A CA 1
ATOM 2023 C C . GLN A 1 262 ? -5.463 -8.265 -8.893 1.00 96.25 262 GLN A C 1
ATOM 2025 O O . GLN A 1 262 ? -4.871 -8.280 -7.811 1.00 96.25 262 GLN A O 1
ATOM 2030 N N . SER A 1 263 ? -4.897 -7.808 -10.014 1.00 97.31 263 SER A N 1
ATOM 2031 C CA . SER A 1 263 ? -3.530 -7.279 -10.064 1.00 97.31 263 SER A CA 1
ATOM 2032 C C . SER A 1 263 ? -3.325 -6.102 -9.106 1.00 97.31 263 SER A C 1
ATOM 2034 O O . SER A 1 263 ? -2.348 -6.062 -8.358 1.00 97.31 263 SER A O 1
ATOM 2036 N N . GLY A 1 264 ? -4.276 -5.168 -9.049 1.00 97.00 264 GLY A N 1
ATOM 2037 C CA . GLY A 1 264 ? -4.251 -4.040 -8.124 1.00 97.00 264 GLY A CA 1
ATOM 2038 C C . GLY A 1 264 ? -4.284 -4.468 -6.656 1.00 97.00 264 GLY A C 1
ATOM 2039 O O . GLY A 1 264 ? -3.514 -3.954 -5.843 1.00 97.00 264 GLY A O 1
ATOM 2040 N N . ARG A 1 265 ? -5.120 -5.456 -6.307 1.00 95.62 265 ARG A N 1
ATOM 2041 C CA . ARG A 1 265 ? -5.167 -6.029 -4.948 1.00 95.62 265 ARG A CA 1
ATOM 2042 C C . ARG A 1 265 ? -3.862 -6.724 -4.573 1.00 95.62 265 ARG A C 1
ATOM 2044 O O . ARG A 1 265 ? -3.376 -6.543 -3.453 1.00 95.62 265 ARG A O 1
ATOM 2051 N N . LEU A 1 266 ? -3.283 -7.478 -5.504 1.00 96.25 266 LEU A N 1
ATOM 2052 C CA . LEU A 1 266 ? -1.989 -8.125 -5.330 1.00 96.25 266 LEU A CA 1
ATOM 2053 C C . LEU A 1 266 ? -0.868 -7.091 -5.146 1.00 96.25 266 LEU A C 1
ATOM 2055 O O . LEU A 1 266 ? -0.060 -7.221 -4.227 1.00 96.25 266 LEU A O 1
ATOM 2059 N N . LEU A 1 267 ? -0.871 -6.003 -5.921 1.00 97.56 267 LEU A N 1
ATOM 2060 C CA . LEU A 1 267 ? 0.075 -4.899 -5.752 1.00 97.56 267 LEU A CA 1
ATOM 2061 C C . LEU A 1 267 ? -0.092 -4.192 -4.399 1.00 97.56 267 LEU A C 1
ATOM 2063 O O . LEU A 1 267 ? 0.899 -3.842 -3.754 1.00 97.56 267 LEU A O 1
ATOM 2067 N N . SER A 1 268 ? -1.324 -4.019 -3.914 1.00 96.12 268 SER A N 1
ATOM 2068 C CA . SER A 1 268 ? -1.559 -3.500 -2.565 1.00 96.12 268 SER A CA 1
ATOM 2069 C C . SER A 1 268 ? -0.966 -4.416 -1.493 1.00 96.12 268 SER A C 1
ATOM 2071 O O . SER A 1 268 ? -0.263 -3.933 -0.600 1.00 96.12 268 SER A O 1
ATOM 2073 N N . ALA A 1 269 ? -1.177 -5.730 -1.594 1.00 94.56 269 ALA A N 1
ATOM 2074 C CA . ALA A 1 269 ? -0.556 -6.715 -0.710 1.00 94.56 269 ALA A CA 1
ATOM 2075 C C . ALA A 1 269 ? 0.981 -6.661 -0.777 1.00 94.56 269 ALA A C 1
ATOM 2077 O O . ALA A 1 269 ? 1.642 -6.582 0.262 1.00 94.56 269 ALA A O 1
ATOM 2078 N N . TRP A 1 270 ? 1.548 -6.597 -1.982 1.00 95.56 270 TRP A N 1
ATOM 2079 C CA . TRP A 1 270 ? 2.985 -6.437 -2.202 1.00 95.56 270 TRP A CA 1
ATOM 2080 C C . TRP A 1 270 ? 3.537 -5.165 -1.550 1.00 95.56 270 TRP A C 1
ATOM 2082 O O . TRP A 1 270 ? 4.548 -5.212 -0.852 1.00 95.56 270 TRP A O 1
ATOM 2092 N N . SER A 1 271 ? 2.836 -4.035 -1.674 1.00 95.94 271 SER A N 1
ATOM 2093 C CA . SER A 1 271 ? 3.267 -2.775 -1.063 1.00 95.94 271 SER A CA 1
ATOM 2094 C C . SER A 1 271 ? 3.382 -2.863 0.462 1.00 95.94 271 SER A C 1
ATOM 2096 O O . SER A 1 271 ? 4.146 -2.100 1.047 1.00 95.94 271 SER A O 1
ATOM 2098 N N . ARG A 1 272 ? 2.651 -3.778 1.121 1.00 93.19 272 ARG A N 1
ATOM 2099 C CA . ARG A 1 272 ? 2.803 -4.053 2.560 1.00 93.19 272 ARG A CA 1
ATOM 2100 C C . ARG A 1 272 ? 4.087 -4.828 2.838 1.00 93.19 272 ARG A C 1
ATOM 2102 O O . ARG A 1 272 ? 4.774 -4.501 3.800 1.00 93.19 272 ARG A O 1
ATOM 2109 N N . VAL A 1 273 ? 4.424 -5.804 1.993 1.00 91.88 273 VAL A N 1
ATOM 2110 C CA . VAL A 1 273 ? 5.656 -6.605 2.100 1.00 91.88 273 VAL A CA 1
ATOM 2111 C C . VAL A 1 273 ? 6.894 -5.729 1.955 1.00 91.88 273 VAL A C 1
ATOM 2113 O O . VAL A 1 273 ? 7.790 -5.826 2.786 1.00 91.88 273 VAL A O 1
ATOM 2116 N N . VAL A 1 274 ? 6.909 -4.811 0.981 1.00 92.69 274 VAL A N 1
ATOM 2117 C CA . VAL A 1 274 ? 8.026 -3.870 0.740 1.00 92.69 274 VAL A CA 1
ATOM 2118 C C . VAL A 1 274 ? 8.384 -3.034 1.980 1.00 92.69 274 VAL A C 1
ATOM 2120 O O . VAL A 1 274 ? 9.509 -2.566 2.117 1.00 92.69 274 VAL A O 1
ATOM 2123 N N . ARG A 1 275 ? 7.445 -2.834 2.912 1.00 92.25 275 ARG A N 1
ATOM 2124 C CA . ARG A 1 275 ? 7.664 -2.036 4.134 1.00 92.25 275 ARG A CA 1
ATOM 2125 C C . ARG A 1 275 ? 8.246 -2.840 5.281 1.00 92.25 275 ARG A C 1
ATOM 2127 O O . ARG A 1 275 ? 8.696 -2.246 6.262 1.00 92.25 275 ARG A O 1
ATOM 2134 N N . LEU A 1 276 ? 8.177 -4.165 5.206 1.00 87.94 276 LEU A N 1
ATOM 2135 C CA . LEU A 1 276 ? 8.657 -5.017 6.275 1.00 87.94 276 LEU A CA 1
ATOM 2136 C C . LEU A 1 276 ? 10.186 -4.992 6.266 1.00 87.94 276 LEU A C 1
ATOM 2138 O O . LEU A 1 276 ? 10.787 -5.273 5.232 1.00 87.94 276 LEU A O 1
ATOM 2142 N N . PRO A 1 277 ? 10.834 -4.690 7.403 1.00 81.81 277 PRO A N 1
ATOM 2143 C CA . PRO A 1 277 ? 12.281 -4.742 7.467 1.00 81.81 277 PRO A CA 1
ATOM 2144 C C . PRO A 1 277 ? 12.742 -6.176 7.192 1.00 81.81 277 PRO A C 1
ATOM 2146 O O . PRO A 1 277 ? 12.285 -7.131 7.835 1.00 81.81 277 PRO A O 1
ATOM 2149 N N . VAL A 1 278 ? 13.677 -6.324 6.255 1.00 71.44 278 VAL A N 1
ATOM 2150 C CA . VAL A 1 278 ? 14.388 -7.586 6.052 1.00 71.44 278 VAL A CA 1
ATOM 2151 C C . VAL A 1 278 ? 15.292 -7.777 7.265 1.00 71.44 278 VAL A C 1
ATOM 2153 O O . VAL A 1 278 ? 16.317 -7.109 7.407 1.00 71.44 278 VAL A O 1
ATOM 2156 N N . ARG A 1 279 ? 14.901 -8.660 8.189 1.00 68.06 279 ARG A N 1
ATOM 2157 C CA . ARG A 1 279 ? 15.830 -9.116 9.226 1.00 68.06 279 ARG A CA 1
ATOM 2158 C C . ARG A 1 279 ? 16.938 -9.866 8.503 1.00 68.06 279 ARG A C 1
ATOM 2160 O O . ARG A 1 279 ? 16.663 -10.886 7.880 1.00 68.06 279 ARG A O 1
ATOM 2167 N N . ARG A 1 280 ? 18.172 -9.358 8.562 1.00 55.00 280 ARG A N 1
ATOM 2168 C CA . ARG A 1 280 ? 19.322 -10.177 8.178 1.00 55.00 280 ARG A CA 1
ATOM 2169 C C . ARG A 1 280 ? 19.319 -11.387 9.119 1.00 55.00 280 ARG A C 1
ATOM 2171 O O . ARG A 1 280 ? 19.203 -11.162 10.327 1.00 55.00 280 ARG A O 1
ATOM 2178 N N . PRO A 1 281 ? 19.383 -12.630 8.614 1.00 50.88 281 PRO A N 1
ATOM 2179 C CA . PRO A 1 281 ? 19.604 -13.768 9.492 1.00 50.88 281 PRO A CA 1
ATOM 2180 C C . PRO A 1 281 ? 20.862 -13.463 10.308 1.00 50.88 281 PRO A C 1
ATOM 2182 O O . PRO A 1 281 ? 21.852 -12.985 9.746 1.00 50.88 281 PRO A O 1
ATOM 2185 N N . HIS A 1 282 ? 20.783 -13.631 11.630 1.00 47.66 282 HIS A N 1
ATOM 2186 C CA . HIS A 1 282 ? 21.961 -13.557 12.486 1.00 47.66 282 HIS A CA 1
ATOM 2187 C C . HIS A 1 282 ? 22.954 -14.588 11.937 1.00 47.66 282 HIS A C 1
ATOM 2189 O O . HIS A 1 282 ? 22.673 -15.783 11.988 1.00 47.66 282 HIS A O 1
ATOM 2195 N N . ARG A 1 283 ? 24.015 -14.101 11.286 1.00 38.94 283 ARG A N 1
ATOM 2196 C CA . ARG A 1 283 ? 25.154 -14.920 10.872 1.00 38.94 283 ARG A CA 1
ATOM 2197 C C . ARG A 1 283 ? 26.023 -15.193 12.084 1.00 38.94 283 ARG A C 1
ATOM 2199 O O . ARG A 1 283 ? 26.157 -14.253 12.901 1.00 38.94 283 ARG A O 1
#